Protein AF-A0A5J4PI71-F1 (afdb_monomer_lite)

Sequence (273 aa):
NDTTSSVGVLIEAKSPVNKTEMVSHENLNVKSFQELVLYYLRERKTGKNLELRYLIITNIYEWFVFDARNFEDTFGKDSNLEKKFNEFENKTSAATTTNTFYKEIAAPAIARHVDKIEYTHFDIRDYEKILCNFDKEDDQRLIALYKFLSPVHLLKLPSVNDNNQLNKEFYTEFLHIIGLEEIKQDNKKLIVRKKEIERDSVSIIENTIERIDAKNKLDNLHVEQFGATREEQLFGIALDLSITWINRILFLKLLEAQIVKYHNGNKDYAFLS

InterPro domains:
  IPR055573 Domain of unknown function DUF7149 [PF23653] (2-162)
  IPR056716 Domain of unknown function DUF7814 [PF25120] (164-273)

Radius of gyration: 31.09 Å; chains: 1; bounding box: 67×44×82 Å

pLDDT: mean 89.13, std 10.25, range [41.78, 98.38]

Structure (mmCIF, N/CA/C/O backbone):
data_AF-A0A5J4PI71-F1
#
_entry.id   AF-A0A5J4PI71-F1
#
loop_
_atom_site.group_PDB
_atom_site.id
_atom_site.type_symbol
_atom_site.label_atom_id
_atom_site.label_alt_id
_atom_site.label_comp_id
_atom_site.label_asym_id
_atom_site.label_entity_id
_atom_site.label_seq_id
_atom_site.pdbx_PDB_ins_code
_atom_site.Cartn_x
_atom_site.Cartn_y
_atom_site.Cartn_z
_atom_site.occupancy
_atom_site.B_iso_or_equiv
_atom_site.auth_seq_id
_atom_site.auth_comp_id
_atom_site.auth_asym_id
_atom_site.auth_atom_id
_atom_site.pdbx_PDB_model_num
ATOM 1 N N . ASN A 1 1 ? 6.381 15.484 6.225 1.00 42.19 1 ASN A N 1
ATOM 2 C CA . ASN A 1 1 ? 5.251 15.124 7.103 1.00 42.19 1 ASN A CA 1
ATOM 3 C C . ASN A 1 1 ? 4.409 16.352 7.332 1.00 42.19 1 ASN A C 1
ATOM 5 O O . ASN A 1 1 ? 4.785 17.193 8.135 1.00 42.19 1 ASN A O 1
ATOM 9 N N . ASP A 1 2 ? 3.339 16.480 6.556 1.00 41.78 2 ASP A N 1
ATOM 10 C CA . ASP A 1 2 ? 2.346 17.532 6.735 1.00 41.78 2 ASP A CA 1
ATOM 11 C C . ASP A 1 2 ? 1.353 17.062 7.808 1.00 41.78 2 ASP A C 1
ATOM 13 O O . ASP A 1 2 ? 0.675 16.044 7.636 1.00 41.78 2 ASP A O 1
ATOM 17 N N . THR A 1 3 ? 1.321 17.749 8.950 1.00 53.72 3 THR A N 1
ATOM 18 C CA . THR A 1 3 ? 0.477 17.408 10.109 1.00 53.72 3 THR A CA 1
ATOM 19 C C . THR A 1 3 ? -1.014 17.652 9.857 1.00 53.72 3 THR A C 1
ATOM 21 O O . THR A 1 3 ? -1.829 17.379 10.733 1.00 53.72 3 THR A O 1
ATOM 24 N N . THR A 1 4 ? -1.375 18.149 8.671 1.00 61.16 4 THR A N 1
ATOM 25 C CA . THR A 1 4 ? -2.760 18.387 8.238 1.00 61.16 4 THR A CA 1
ATOM 26 C C . THR A 1 4 ? -3.370 17.226 7.446 1.00 61.16 4 THR A C 1
ATOM 28 O O . THR A 1 4 ? -4.572 17.228 7.181 1.00 61.16 4 THR A O 1
ATOM 31 N N . SER A 1 5 ? -2.567 16.225 7.071 1.00 76.00 5 SER A N 1
ATOM 32 C CA . SER A 1 5 ? -3.046 15.070 6.305 1.00 76.00 5 SER A CA 1
ATOM 33 C C . SER A 1 5 ? -3.865 14.097 7.167 1.00 76.00 5 SER A C 1
ATOM 35 O O . SER A 1 5 ? -3.501 13.776 8.297 1.00 76.00 5 SER A O 1
ATOM 37 N N . SER A 1 6 ? -4.994 13.631 6.622 1.00 83.44 6 SER A N 1
ATOM 38 C CA . SER A 1 6 ? -5.882 12.645 7.249 1.00 83.44 6 SER A CA 1
ATOM 39 C C . SER A 1 6 ? -5.179 11.305 7.459 1.00 83.44 6 SER A C 1
ATOM 41 O O . SER A 1 6 ? -4.450 10.834 6.582 1.00 83.44 6 SER A O 1
ATOM 43 N N . VAL A 1 7 ? -5.455 10.641 8.580 1.00 89.44 7 VAL A N 1
ATOM 44 C CA . VAL A 1 7 ? -4.850 9.347 8.912 1.00 89.44 7 VAL A CA 1
ATOM 45 C C . VAL A 1 7 ? -5.287 8.267 7.913 1.00 89.44 7 VAL A C 1
ATOM 47 O O . VAL A 1 7 ? -6.477 8.007 7.755 1.00 89.44 7 VAL A O 1
ATOM 50 N N . GLY A 1 8 ? -4.325 7.619 7.246 1.00 93.06 8 GLY A N 1
ATOM 51 C CA . GLY A 1 8 ? -4.591 6.530 6.294 1.00 93.06 8 GLY A CA 1
ATOM 52 C C . GLY A 1 8 ? -4.512 5.124 6.896 1.00 93.06 8 GLY A C 1
ATOM 53 O O . GLY A 1 8 ? -5.193 4.217 6.424 1.00 93.06 8 GLY A O 1
ATOM 54 N N . VAL A 1 9 ? -3.702 4.922 7.939 1.00 96.50 9 VAL A N 1
ATOM 55 C CA . VAL A 1 9 ? -3.486 3.610 8.570 1.00 96.50 9 VAL A CA 1
ATOM 56 C C . VAL A 1 9 ? -3.469 3.766 10.085 1.00 96.50 9 VAL A C 1
ATOM 58 O O . VAL A 1 9 ? -2.757 4.624 10.603 1.00 96.50 9 VAL A O 1
ATOM 61 N N . LEU A 1 10 ? -4.228 2.923 10.786 1.00 97.00 10 LEU A N 1
ATOM 62 C CA . LEU A 1 10 ? -4.184 2.809 12.247 1.00 97.00 10 LEU A CA 1
ATOM 63 C C . LEU A 1 10 ? -3.378 1.575 12.638 1.00 97.00 10 LEU A C 1
ATOM 65 O O . LEU A 1 10 ? -3.598 0.502 12.082 1.00 97.00 10 LEU A O 1
ATOM 69 N N . ILE A 1 11 ? -2.467 1.721 13.598 1.00 97.12 11 ILE A N 1
ATOM 70 C CA . ILE A 1 11 ? -1.632 0.622 14.088 1.00 97.12 11 ILE A CA 1
ATOM 71 C C . ILE A 1 11 ? -1.786 0.530 15.603 1.00 97.12 11 ILE A C 1
ATOM 73 O O . ILE A 1 11 ? -1.462 1.477 16.316 1.00 97.12 11 ILE A O 1
ATOM 77 N N . GLU A 1 12 ? -2.244 -0.623 16.081 1.00 97.31 12 GLU A N 1
ATOM 78 C CA . GLU A 1 12 ? -2.204 -1.011 17.487 1.00 97.31 12 GLU A CA 1
ATOM 79 C C . GLU A 1 12 ? -1.039 -1.981 17.701 1.00 97.31 12 GLU A C 1
ATOM 81 O O . GLU A 1 12 ? -1.016 -3.090 17.162 1.00 97.31 12 GLU A O 1
ATOM 86 N N . ALA A 1 13 ? -0.051 -1.550 18.483 1.00 96.38 13 ALA A N 1
ATOM 87 C CA . ALA A 1 13 ? 1.159 -2.319 18.734 1.00 96.38 13 ALA A CA 1
ATOM 88 C C . ALA A 1 13 ? 1.168 -2.890 20.158 1.00 96.38 13 ALA A C 1
ATOM 90 O O . ALA A 1 13 ? 1.023 -2.156 21.138 1.00 96.38 13 ALA A O 1
ATOM 91 N N . LYS A 1 14 ? 1.401 -4.199 20.285 1.00 95.31 14 LYS A N 1
ATOM 92 C CA . LYS A 1 14 ? 1.555 -4.894 21.568 1.00 95.31 14 LYS A CA 1
ATOM 93 C C . LYS A 1 14 ? 2.992 -5.298 21.840 1.00 95.31 14 LYS A C 1
ATOM 95 O O . LYS A 1 14 ? 3.798 -5.506 20.941 1.00 95.31 14 LYS A O 1
ATOM 100 N N . SER A 1 15 ? 3.304 -5.430 23.127 1.00 93.31 15 SER A N 1
ATOM 101 C CA . SER A 1 15 ? 4.575 -6.011 23.548 1.00 93.31 15 SER A CA 1
ATOM 102 C C . SER A 1 15 ? 4.654 -7.472 23.083 1.00 93.31 15 SER A C 1
ATOM 104 O O . SER A 1 15 ? 3.718 -8.224 23.368 1.00 93.31 15 SER A O 1
ATOM 106 N N . PRO A 1 16 ? 5.772 -7.916 22.477 1.00 89.25 16 PRO A N 1
ATOM 107 C CA . PRO A 1 16 ? 5.980 -9.320 22.107 1.00 89.25 16 PRO A CA 1
ATOM 108 C C . PRO A 1 16 ? 5.851 -10.301 23.282 1.00 89.25 16 PRO A C 1
ATOM 110 O O . PRO A 1 16 ? 5.584 -11.485 23.093 1.00 89.25 16 PRO A O 1
ATOM 113 N N . VAL A 1 17 ? 6.062 -9.816 24.509 1.00 89.25 17 VAL A N 1
ATOM 114 C CA . VAL A 1 17 ? 6.004 -10.628 25.731 1.00 89.25 17 VAL A CA 1
ATOM 115 C C . VAL A 1 17 ? 4.559 -10.838 26.196 1.00 89.25 17 VAL A C 1
ATOM 117 O O . VAL A 1 17 ? 4.243 -11.863 26.799 1.00 89.25 17 VAL A O 1
ATOM 120 N N . ASN A 1 18 ? 3.661 -9.888 25.915 1.00 84.88 18 ASN A N 1
ATOM 121 C CA . ASN A 1 18 ? 2.287 -9.929 26.401 1.00 84.88 18 ASN A CA 1
ATOM 122 C C . ASN A 1 18 ? 1.352 -10.622 25.401 1.00 84.88 18 ASN A C 1
ATOM 124 O O . ASN A 1 18 ? 0.668 -9.978 24.607 1.00 84.88 18 ASN A O 1
ATOM 128 N N . LYS A 1 19 ? 1.302 -11.953 25.483 1.00 84.69 19 LYS A N 1
ATOM 129 C CA . LYS A 1 19 ? 0.475 -12.783 24.596 1.00 84.69 19 LYS A CA 1
ATOM 130 C C . LYS A 1 19 ? -1.027 -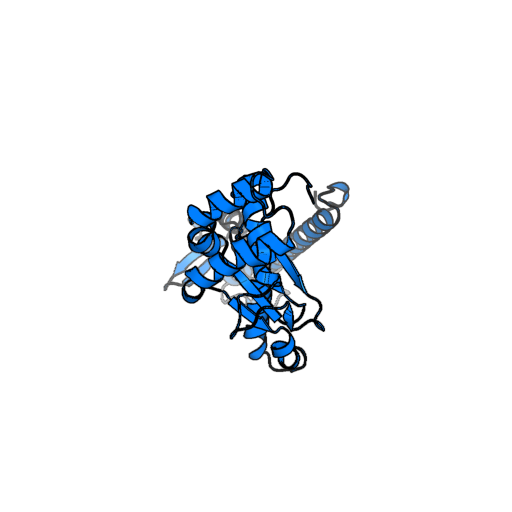12.702 24.877 1.00 84.69 19 LYS A C 1
ATOM 132 O O . LYS A 1 19 ? -1.809 -12.999 23.989 1.00 84.69 19 LYS A O 1
ATOM 137 N N . THR A 1 20 ? -1.452 -12.324 26.085 1.00 90.56 20 THR A N 1
ATOM 138 C CA . THR A 1 20 ? -2.883 -12.349 26.451 1.00 90.56 20 THR A CA 1
ATOM 139 C C . THR A 1 20 ? -3.666 -11.176 25.868 1.00 90.56 20 THR A C 1
ATOM 141 O O . THR A 1 20 ? -4.878 -11.266 25.695 1.00 90.56 20 THR A O 1
ATOM 144 N N . GLU A 1 21 ? -2.984 -10.070 25.564 1.00 92.94 21 GLU A N 1
ATOM 145 C CA . GLU A 1 21 ? -3.590 -8.887 24.949 1.00 92.94 21 GLU A CA 1
ATOM 146 C C . GLU A 1 21 ? -3.495 -8.889 23.414 1.00 92.94 21 GLU A C 1
ATOM 148 O O . GLU A 1 21 ? -4.128 -8.045 22.775 1.00 92.94 21 GLU A O 1
ATOM 153 N N . MET A 1 22 ? -2.724 -9.809 22.827 1.00 95.62 22 MET A N 1
ATOM 154 C CA . MET A 1 22 ? -2.462 -9.920 21.389 1.00 95.62 22 MET A CA 1
ATOM 155 C C . MET A 1 22 ? -3.441 -10.891 20.725 1.00 95.62 22 MET A C 1
ATOM 157 O O . MET A 1 22 ? -3.746 -11.942 21.284 1.00 95.62 22 MET A O 1
ATOM 161 N N . VAL A 1 23 ? -3.949 -10.523 19.549 1.00 96.69 23 VAL A N 1
ATOM 162 C CA . VAL A 1 23 ? -4.831 -11.390 18.753 1.00 96.69 23 VAL A CA 1
ATOM 163 C C . VAL A 1 23 ? -4.108 -12.657 18.302 1.00 96.69 23 VAL A C 1
ATOM 165 O O . VAL A 1 23 ? -2.899 -12.641 18.075 1.00 96.69 23 VAL A O 1
ATOM 168 N N . SER A 1 24 ? -4.865 -13.736 18.130 1.00 95.12 24 SER A N 1
ATOM 169 C CA . SER A 1 24 ? -4.399 -14.965 17.486 1.00 95.12 24 SER A CA 1
ATOM 170 C C . SER A 1 24 ? -5.446 -15.492 16.505 1.00 95.12 24 SER A C 1
ATOM 172 O O . SER A 1 24 ? -6.580 -15.004 16.469 1.00 95.12 24 SER A O 1
ATOM 174 N N . HIS A 1 25 ? -5.086 -16.510 15.722 1.00 92.12 25 HIS A N 1
ATOM 175 C CA . HIS A 1 25 ? -6.024 -17.179 14.818 1.00 92.12 25 HIS A CA 1
ATOM 176 C C . HIS A 1 25 ? -7.222 -17.798 15.550 1.00 92.12 25 HIS A C 1
ATOM 178 O O . HIS A 1 25 ? -8.320 -17.856 15.003 1.00 92.12 25 HIS A O 1
ATOM 184 N N . GLU A 1 26 ? -7.021 -18.235 16.791 1.00 92.81 26 GLU A N 1
ATOM 185 C CA . GLU A 1 26 ? -8.040 -18.859 17.633 1.00 92.81 26 GLU A CA 1
ATOM 186 C C . GLU A 1 26 ? -8.865 -17.829 18.406 1.00 92.81 26 GLU A C 1
ATOM 188 O O . GLU A 1 26 ? -10.008 -18.104 18.772 1.00 92.81 26 GLU A O 1
ATOM 193 N N . ASN A 1 27 ? -8.292 -16.654 18.693 1.00 95.19 27 ASN A N 1
ATOM 194 C CA . ASN A 1 27 ? -8.954 -15.640 19.497 1.00 95.19 27 ASN A CA 1
ATOM 195 C C . ASN A 1 27 ? -8.632 -14.212 19.041 1.00 95.19 27 ASN A C 1
ATOM 197 O O . ASN A 1 27 ? -7.647 -13.596 19.452 1.00 95.19 27 ASN A O 1
ATOM 201 N N . LEU A 1 28 ? -9.548 -13.648 18.254 1.00 96.31 28 LEU A N 1
ATOM 202 C CA . LEU A 1 28 ? -9.519 -12.238 17.871 1.00 96.31 28 LEU A CA 1
ATOM 203 C C . LEU A 1 28 ? -10.078 -11.310 18.960 1.00 96.31 28 LEU A C 1
ATOM 205 O O . LEU A 1 28 ? -9.754 -10.126 18.983 1.00 96.31 28 LEU A O 1
ATOM 209 N N . ASN A 1 29 ? -10.926 -11.806 19.867 1.00 97.00 29 ASN A N 1
ATOM 210 C CA . ASN A 1 29 ? -11.634 -10.966 20.834 1.00 97.00 29 ASN A CA 1
ATOM 211 C C . ASN A 1 29 ? -10.812 -10.732 22.104 1.00 97.00 29 ASN A C 1
ATOM 213 O O . ASN A 1 29 ? -11.156 -11.159 23.208 1.00 97.00 29 ASN A O 1
ATOM 217 N N . VAL A 1 30 ? -9.709 -10.025 21.920 1.00 96.81 30 VAL A N 1
ATOM 218 C CA . VAL A 1 30 ? -8.782 -9.626 22.974 1.00 96.81 30 VAL A CA 1
ATOM 219 C C . VAL A 1 30 ? -8.584 -8.117 22.954 1.00 96.81 30 VAL A C 1
ATOM 221 O O . VAL A 1 30 ? -9.092 -7.401 22.087 1.00 96.81 30 VAL A O 1
ATOM 224 N N . LYS A 1 31 ? -7.829 -7.622 23.931 1.00 96.50 31 LYS A N 1
ATOM 225 C CA . LYS A 1 31 ? -7.672 -6.192 24.183 1.00 96.50 31 LYS A CA 1
ATOM 226 C C . LYS A 1 31 ? -7.162 -5.406 22.970 1.00 96.50 31 LYS A C 1
ATOM 228 O O . LYS A 1 31 ? -7.750 -4.379 22.664 1.00 96.50 31 LYS A O 1
ATOM 233 N N . SER A 1 32 ? -6.157 -5.904 22.242 1.00 97.25 32 SER A N 1
ATOM 234 C CA . SER A 1 32 ? -5.641 -5.221 21.041 1.00 97.25 32 SER A CA 1
ATOM 235 C C . SER A 1 32 ? -6.715 -4.983 19.976 1.00 97.25 32 SER A C 1
ATOM 237 O O . SER A 1 32 ? -6.793 -3.892 19.417 1.00 97.25 32 SER A O 1
ATOM 239 N N . PHE A 1 33 ? -7.600 -5.952 19.730 1.00 98.06 33 PHE A N 1
ATOM 240 C CA . PHE A 1 33 ? -8.707 -5.762 18.789 1.00 98.06 33 PHE A CA 1
ATOM 241 C C . PHE A 1 33 ? -9.759 -4.796 19.343 1.00 98.06 33 PHE A C 1
ATOM 243 O O . PHE A 1 33 ? -10.268 -3.941 18.621 1.00 98.06 33 PHE A O 1
ATOM 250 N N . GLN A 1 34 ? -10.068 -4.889 20.637 1.00 97.81 34 GLN A N 1
ATOM 251 C CA . GLN A 1 34 ? -11.014 -3.988 21.308 1.00 97.81 34 GLN A CA 1
ATOM 252 C C . GLN A 1 34 ? -10.531 -2.527 21.275 1.00 97.81 34 GLN A C 1
ATOM 254 O O . GLN A 1 34 ? -11.331 -1.616 21.051 1.00 97.81 34 GLN A O 1
ATOM 259 N N . GLU A 1 35 ? -9.226 -2.307 21.439 1.00 97.50 35 GLU A N 1
ATOM 260 C CA . GLU A 1 35 ? -8.560 -1.015 21.259 1.00 97.50 35 GLU A CA 1
ATOM 261 C C . GLU A 1 35 ? -8.626 -0.544 19.809 1.00 97.50 35 GLU A C 1
ATOM 263 O O . GLU A 1 35 ? -9.029 0.592 19.560 1.00 97.50 35 GLU A O 1
ATOM 268 N N . LEU A 1 36 ? -8.338 -1.424 18.846 1.00 97.94 36 LEU A N 1
ATOM 269 C CA . LEU A 1 36 ? -8.416 -1.087 17.426 1.00 97.94 36 LEU A CA 1
ATOM 270 C C . LEU A 1 36 ? -9.832 -0.651 17.013 1.00 97.94 36 LEU A C 1
ATOM 272 O O . LEU A 1 36 ? -9.981 0.343 16.303 1.00 97.94 36 LEU A O 1
ATOM 276 N N . VAL A 1 37 ? -10.875 -1.334 17.503 1.00 97.75 37 VAL A N 1
ATOM 277 C CA . VAL A 1 37 ? -12.283 -0.942 17.297 1.00 97.75 37 VAL A CA 1
ATOM 278 C C . VAL A 1 37 ? -12.560 0.439 17.892 1.00 97.75 37 VAL A C 1
ATOM 280 O O . VAL A 1 37 ? -13.206 1.260 17.241 1.00 97.75 37 VAL A O 1
ATOM 283 N N . LEU A 1 38 ? -12.066 0.726 19.102 1.00 96.94 38 LEU A N 1
ATOM 284 C CA . LEU A 1 38 ? -12.235 2.045 19.719 1.00 96.94 38 LEU A CA 1
ATOM 285 C C . LEU A 1 38 ? -11.576 3.145 18.877 1.00 96.94 38 LEU A C 1
ATOM 287 O O . LEU A 1 38 ? -12.197 4.178 18.620 1.00 96.94 38 LEU A O 1
ATOM 291 N N . TYR A 1 39 ? -10.333 2.936 18.441 1.00 96.75 39 TYR A N 1
ATOM 292 C CA . TYR A 1 39 ? -9.597 3.916 17.641 1.00 96.75 39 TYR A CA 1
ATOM 293 C C . TYR A 1 39 ? -10.246 4.144 16.285 1.00 96.75 39 TYR A C 1
ATOM 295 O O . TYR A 1 39 ? -10.430 5.291 15.887 1.00 96.75 39 TYR A O 1
ATOM 303 N N . TYR A 1 40 ? -10.673 3.071 15.625 1.00 97.19 40 TYR A N 1
ATOM 304 C CA . TYR A 1 40 ? -11.450 3.150 14.398 1.00 97.19 40 TYR A CA 1
ATOM 305 C C . TYR A 1 40 ? -12.706 4.009 14.570 1.00 97.19 40 TYR A C 1
ATOM 307 O O . TYR A 1 40 ? -12.932 4.930 13.787 1.00 97.19 40 TYR A O 1
ATOM 315 N N . LEU A 1 41 ? -13.516 3.741 15.602 1.00 96.12 41 LEU A N 1
ATOM 316 C CA . LEU A 1 41 ? -14.761 4.474 15.834 1.00 96.12 41 LEU A CA 1
ATOM 317 C C . LEU A 1 41 ? -14.496 5.953 16.119 1.00 96.12 41 LEU A C 1
ATOM 319 O O . LEU A 1 41 ? -15.191 6.805 15.569 1.00 96.12 41 LEU A O 1
ATOM 323 N N . ARG A 1 42 ? -13.468 6.280 16.907 1.00 95.25 42 ARG A N 1
ATOM 324 C CA . ARG A 1 42 ? -13.062 7.674 17.146 1.00 95.25 42 ARG A CA 1
ATOM 325 C C . ARG A 1 42 ? -12.645 8.374 15.866 1.00 95.25 42 ARG A C 1
ATOM 327 O O . ARG A 1 42 ? -13.147 9.456 15.579 1.00 95.25 42 ARG A O 1
ATOM 334 N N . GLU A 1 43 ? -11.783 7.751 15.079 1.00 94.44 43 GLU A N 1
ATOM 335 C CA . GLU A 1 43 ? -11.278 8.328 13.836 1.00 94.44 43 GLU A CA 1
ATOM 336 C C . GLU A 1 43 ? -12.416 8.539 12.822 1.00 94.44 43 GLU A C 1
ATOM 338 O O . GLU A 1 43 ? -12.570 9.610 12.230 1.00 94.44 43 GLU A O 1
ATOM 343 N N . ARG A 1 44 ? -13.291 7.539 12.686 1.00 92.12 44 ARG A N 1
ATOM 344 C CA . ARG A 1 44 ? -14.386 7.538 11.716 1.00 92.12 44 ARG A CA 1
ATOM 345 C C . ARG A 1 44 ? -15.565 8.417 12.125 1.00 92.12 44 ARG A C 1
ATOM 347 O O . ARG A 1 44 ? -16.083 9.159 11.295 1.00 92.12 44 ARG A O 1
ATOM 354 N N . LYS A 1 45 ? -16.028 8.316 13.373 1.00 91.31 45 LYS A N 1
ATOM 355 C CA . LYS A 1 45 ? -17.266 8.961 13.847 1.00 91.31 45 LYS A CA 1
ATOM 356 C C . LYS A 1 45 ? -17.001 10.328 14.474 1.00 91.31 45 LYS A C 1
ATOM 358 O O . LYS A 1 45 ? -17.718 11.276 14.163 1.00 91.31 45 LYS A O 1
ATOM 363 N N . THR A 1 46 ? -15.955 10.455 15.292 1.00 88.19 46 THR A N 1
ATOM 364 C CA . THR A 1 46 ? -15.589 11.731 15.932 1.00 88.19 46 THR A CA 1
ATOM 365 C C . THR A 1 46 ? -14.728 12.584 15.003 1.00 88.19 46 THR A C 1
ATOM 367 O O . THR A 1 46 ? -15.041 13.750 14.770 1.00 88.19 46 THR A O 1
ATOM 370 N N . GLY A 1 47 ? -13.679 11.994 14.422 1.00 88.12 47 GLY A N 1
ATOM 371 C CA . GLY A 1 47 ? -12.761 12.656 13.492 1.00 88.12 47 GLY A CA 1
ATOM 372 C C . GLY A 1 47 ? -13.326 12.858 12.083 1.00 88.12 47 GLY A C 1
ATOM 373 O O . GLY A 1 47 ? -12.776 13.643 11.316 1.00 88.12 47 GLY A O 1
ATOM 374 N N . LYS A 1 48 ? -14.437 12.185 11.742 1.00 90.56 48 LYS A N 1
ATOM 375 C CA . LYS A 1 48 ? -15.063 12.194 10.404 1.00 90.56 48 LYS A CA 1
ATOM 376 C C . LYS A 1 48 ? -14.084 11.830 9.281 1.00 90.56 48 LYS A C 1
ATOM 378 O O . LYS A 1 48 ? -14.239 12.280 8.146 1.00 90.56 48 LYS A O 1
ATOM 383 N N . ASN A 1 49 ? -13.079 11.013 9.589 1.00 91.12 49 ASN A N 1
ATOM 384 C CA . ASN A 1 49 ? -12.062 10.629 8.627 1.00 91.12 49 ASN A CA 1
ATOM 385 C C . ASN A 1 49 ? -12.610 9.571 7.656 1.00 91.12 49 ASN A C 1
ATOM 387 O O . ASN A 1 49 ? -12.915 8.431 8.032 1.00 91.12 49 ASN A O 1
ATOM 391 N N . LEU A 1 50 ? -12.725 9.963 6.385 1.00 89.75 50 LEU A N 1
ATOM 392 C CA . LEU A 1 50 ? -13.170 9.078 5.314 1.00 89.75 50 LEU A CA 1
ATOM 393 C C . LEU A 1 50 ? -12.040 8.300 4.625 1.00 89.75 50 LEU A C 1
ATOM 395 O O . LEU A 1 50 ? -12.312 7.375 3.859 1.00 89.75 50 LEU A O 1
ATOM 399 N N . GLU A 1 51 ? -10.791 8.620 4.954 1.00 92.62 51 GLU A N 1
ATOM 400 C CA . GLU A 1 51 ? -9.600 8.220 4.209 1.00 92.62 51 GLU A CA 1
ATOM 401 C C . GLU A 1 51 ? -8.862 7.001 4.775 1.00 92.62 51 GLU A C 1
ATOM 403 O O . GLU A 1 51 ? -7.874 6.563 4.186 1.00 92.62 51 GLU A O 1
ATOM 408 N N . LEU A 1 52 ? -9.355 6.395 5.860 1.00 94.94 52 LEU A N 1
ATOM 409 C CA . LEU A 1 52 ? -8.783 5.158 6.399 1.00 94.94 52 LEU A CA 1
ATOM 410 C C . LEU A 1 52 ? -8.725 4.050 5.334 1.00 94.94 52 LEU A C 1
ATOM 412 O O . LEU A 1 52 ? -9.698 3.777 4.626 1.00 94.94 52 LEU A O 1
ATOM 416 N N . ARG A 1 53 ? -7.562 3.403 5.222 1.00 96.38 53 ARG A N 1
ATOM 417 C CA . ARG A 1 53 ? -7.255 2.361 4.229 1.00 96.38 53 ARG A CA 1
ATOM 418 C C . ARG A 1 53 ? -7.086 0.990 4.862 1.00 96.38 53 ARG A C 1
ATOM 420 O O . ARG A 1 53 ? -7.696 0.039 4.369 1.00 96.38 53 ARG A O 1
ATOM 427 N N . TYR A 1 54 ? -6.310 0.915 5.944 1.00 98.00 54 TYR A N 1
ATOM 428 C CA . TYR A 1 54 ? -6.077 -0.305 6.716 1.00 98.00 54 TYR A CA 1
ATOM 429 C C . TYR A 1 54 ? -6.023 -0.032 8.217 1.00 98.00 54 TYR A C 1
ATOM 431 O O . TYR A 1 54 ? -5.689 1.067 8.666 1.00 98.00 54 TYR A O 1
ATOM 439 N N . LEU A 1 55 ? -6.313 -1.075 8.983 1.00 98.31 55 LEU A N 1
ATOM 440 C CA . LEU A 1 55 ? -6.079 -1.149 10.416 1.00 98.31 55 LEU A CA 1
ATOM 441 C C . LEU A 1 55 ? -5.156 -2.330 10.683 1.00 98.31 55 LEU A C 1
ATOM 443 O O . LEU A 1 55 ? -5.278 -3.363 10.027 1.00 98.31 55 LEU A O 1
ATOM 447 N N . ILE A 1 56 ? -4.218 -2.177 11.606 1.00 98.38 56 ILE A N 1
ATOM 448 C CA . ILE A 1 56 ? -3.163 -3.159 11.841 1.00 98.38 56 ILE A CA 1
ATOM 449 C C . ILE A 1 56 ? -3.056 -3.434 13.332 1.00 98.38 56 ILE A C 1
ATOM 451 O O . ILE A 1 56 ? -2.999 -2.501 14.129 1.00 98.38 56 ILE A O 1
ATOM 455 N N . ILE A 1 57 ? -2.972 -4.710 13.695 1.00 98.38 57 ILE A N 1
ATOM 456 C CA . ILE A 1 57 ? -2.514 -5.146 15.015 1.00 98.38 57 ILE A CA 1
ATOM 457 C C . ILE A 1 57 ? -1.182 -5.863 14.829 1.00 98.38 57 ILE A C 1
ATOM 459 O O . ILE A 1 57 ? -1.066 -6.741 13.972 1.0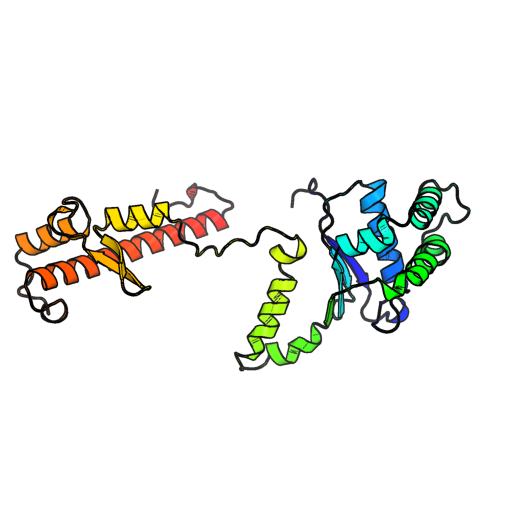0 98.38 57 ILE A O 1
ATOM 463 N N . THR A 1 58 ? -0.171 -5.506 15.617 1.00 97.50 58 THR A N 1
ATOM 464 C CA . THR A 1 58 ? 1.135 -6.168 15.538 1.00 97.50 58 THR A CA 1
ATOM 465 C C . THR A 1 58 ? 1.839 -6.257 16.884 1.00 97.50 58 THR A C 1
ATOM 467 O O . THR A 1 58 ? 1.678 -5.394 17.743 1.00 97.50 58 THR A O 1
ATOM 470 N N . ASN A 1 59 ? 2.662 -7.287 17.066 1.00 95.75 59 ASN A N 1
ATOM 471 C CA . ASN A 1 59 ? 3.645 -7.359 18.149 1.00 95.75 59 ASN A CA 1
ATOM 472 C C . ASN A 1 59 ? 5.083 -7.182 17.630 1.00 95.75 59 ASN A C 1
ATOM 474 O O . ASN A 1 59 ? 6.021 -7.696 18.234 1.00 95.75 59 ASN A O 1
ATOM 478 N N . ILE A 1 60 ? 5.244 -6.480 16.501 1.00 93.62 60 ILE A N 1
ATOM 479 C CA . ILE A 1 60 ? 6.462 -6.344 15.684 1.00 93.62 60 ILE A CA 1
ATOM 480 C C . ILE A 1 60 ? 6.746 -7.593 14.842 1.00 93.62 60 ILE A C 1
ATOM 482 O O . ILE A 1 60 ? 7.152 -7.444 13.690 1.00 93.62 60 ILE A O 1
ATOM 486 N N . TYR A 1 61 ? 6.489 -8.797 15.362 1.00 94.31 61 TYR A N 1
ATOM 487 C CA . TYR A 1 61 ? 6.736 -10.045 14.638 1.00 94.31 61 TYR A CA 1
ATOM 488 C C . TYR A 1 61 ? 5.538 -10.494 13.803 1.00 94.31 61 TYR A C 1
ATOM 490 O O . TYR A 1 61 ? 5.633 -10.640 12.588 1.00 94.31 61 TYR A O 1
ATOM 498 N N . GLU A 1 62 ? 4.402 -10.668 14.464 1.00 95.94 62 GLU A N 1
ATOM 499 C CA . GLU A 1 62 ? 3.133 -11.067 13.869 1.00 95.94 62 GLU A CA 1
ATOM 500 C C . GLU A 1 62 ? 2.344 -9.822 13.473 1.00 95.94 62 GLU A C 1
ATOM 502 O O . GLU A 1 62 ? 2.280 -8.838 14.223 1.00 95.94 62 GLU A O 1
ATOM 507 N N . TRP A 1 63 ? 1.746 -9.860 12.289 1.00 97.69 63 TRP A N 1
ATOM 508 C CA . TRP A 1 63 ? 0.987 -8.761 11.707 1.00 97.69 63 TRP A CA 1
ATOM 509 C C . TRP A 1 63 ? -0.393 -9.247 11.298 1.00 97.69 63 TRP A C 1
ATOM 511 O O . TRP A 1 63 ? -0.519 -10.187 10.519 1.00 97.69 63 TRP A O 1
ATOM 521 N N . PHE A 1 64 ? -1.422 -8.563 11.788 1.00 98.12 64 PHE A N 1
ATOM 522 C CA . PHE A 1 64 ? -2.817 -8.762 11.416 1.00 98.12 64 PHE A CA 1
ATOM 523 C C . PHE A 1 64 ? -3.311 -7.481 10.753 1.00 98.12 64 PHE A C 1
ATOM 525 O O . PHE A 1 64 ? -3.397 -6.440 11.405 1.00 98.12 64 PHE A O 1
ATOM 532 N N . VAL A 1 65 ? -3.595 -7.544 9.454 1.00 98.12 65 VAL A N 1
ATOM 533 C CA . VAL A 1 65 ? -3.943 -6.381 8.629 1.00 98.12 65 VAL A CA 1
ATOM 534 C C . VAL A 1 65 ? -5.378 -6.500 8.131 1.00 98.12 65 VAL A C 1
ATOM 536 O O . VAL A 1 65 ? -5.729 -7.453 7.437 1.00 98.12 65 VAL A O 1
ATOM 539 N N . PHE A 1 66 ? -6.196 -5.507 8.465 1.00 98.00 66 PHE A N 1
ATOM 540 C CA . PHE A 1 66 ? -7.627 -5.443 8.182 1.00 98.00 66 PHE A CA 1
ATOM 541 C C . PHE A 1 66 ? -7.907 -4.342 7.151 1.00 98.00 66 PHE A C 1
ATOM 543 O O . PHE A 1 66 ? -7.518 -3.190 7.361 1.00 98.00 66 PHE A O 1
ATOM 550 N N . ASP A 1 67 ? -8.592 -4.659 6.043 1.00 97.50 67 ASP A N 1
ATOM 551 C CA . ASP A 1 67 ? -9.044 -3.641 5.077 1.00 97.50 67 ASP A CA 1
ATOM 552 C C . ASP A 1 67 ? -10.101 -2.751 5.741 1.00 97.50 67 ASP A C 1
ATOM 554 O O . ASP A 1 67 ? -11.100 -3.243 6.273 1.00 97.50 67 ASP A O 1
ATOM 558 N N . ALA A 1 68 ? -9.904 -1.431 5.700 1.00 96.44 68 ALA A N 1
ATOM 559 C CA . ALA A 1 68 ? -10.818 -0.488 6.339 1.00 96.44 68 ALA A CA 1
ATOM 560 C C . ALA A 1 68 ? -12.250 -0.561 5.782 1.00 96.44 68 ALA A C 1
ATOM 562 O O . ALA A 1 68 ? -13.188 -0.244 6.507 1.00 96.44 68 ALA A O 1
ATOM 563 N N . ARG A 1 69 ? -12.450 -1.008 4.533 1.00 95.12 69 ARG A N 1
ATOM 564 C CA . ARG A 1 69 ? -13.791 -1.215 3.956 1.00 95.12 69 ARG A CA 1
ATOM 565 C C . ARG A 1 69 ? -14.503 -2.391 4.612 1.00 95.12 69 ARG A C 1
ATOM 567 O O . ARG A 1 69 ? -15.643 -2.243 5.032 1.00 95.12 69 ARG A O 1
ATOM 574 N N . ASN A 1 70 ? -13.811 -3.517 4.773 1.00 95.44 70 ASN A N 1
ATOM 575 C CA . ASN A 1 70 ? -14.363 -4.684 5.460 1.00 95.44 70 ASN A CA 1
ATOM 576 C C . ASN A 1 70 ? -14.644 -4.347 6.932 1.00 95.44 70 ASN A C 1
ATOM 578 O O . ASN A 1 70 ? -15.676 -4.731 7.485 1.00 95.44 70 ASN A O 1
ATOM 582 N N . PHE A 1 71 ? -13.759 -3.562 7.556 1.00 95.25 71 PHE A N 1
ATOM 583 C CA . PHE A 1 71 ? -13.952 -3.059 8.914 1.00 95.25 71 PHE A CA 1
ATOM 584 C C . PHE A 1 71 ? -15.173 -2.126 9.023 1.00 95.25 71 PHE A C 1
ATOM 586 O O . PHE A 1 71 ? -15.955 -2.246 9.965 1.00 95.25 71 PHE A O 1
ATOM 593 N N . GLU A 1 72 ? -15.387 -1.242 8.042 1.00 95.00 72 GLU A N 1
ATOM 594 C CA . GLU A 1 72 ? -16.573 -0.379 7.945 1.00 95.00 72 GLU A CA 1
ATOM 595 C C . GLU A 1 72 ? -17.862 -1.189 7.804 1.00 95.00 72 GLU A C 1
ATOM 597 O O . GLU A 1 72 ? -18.838 -0.928 8.511 1.00 95.00 72 GLU A O 1
ATOM 602 N N . ASP A 1 73 ? -17.865 -2.187 6.925 1.00 94.81 73 ASP A N 1
ATOM 603 C CA . ASP A 1 73 ? -19.025 -3.047 6.695 1.00 94.81 73 ASP A CA 1
ATOM 604 C C . ASP A 1 73 ? -19.392 -3.868 7.936 1.00 94.81 73 ASP A C 1
ATOM 606 O O . ASP A 1 73 ? -20.573 -4.101 8.200 1.00 94.81 73 ASP A O 1
ATOM 610 N N . THR A 1 74 ? -18.387 -4.252 8.722 1.00 95.25 74 THR A N 1
ATOM 611 C CA . THR A 1 74 ? -18.551 -5.068 9.929 1.00 95.25 74 THR A CA 1
ATOM 612 C C . THR A 1 74 ? -18.948 -4.232 11.148 1.00 95.25 74 THR A C 1
ATOM 614 O O . THR A 1 74 ? -19.912 -4.556 11.841 1.00 95.25 74 THR A O 1
ATOM 617 N N . PHE A 1 75 ? -18.221 -3.147 11.420 1.00 96.31 75 PHE A N 1
ATOM 618 C CA . PHE A 1 75 ? -18.350 -2.365 12.654 1.00 96.31 75 PHE A CA 1
ATOM 619 C C . PHE A 1 75 ? -18.908 -0.959 12.418 1.00 96.31 75 PHE A C 1
ATOM 621 O O . PHE A 1 75 ? -19.720 -0.483 13.208 1.00 96.31 75 PHE A O 1
ATOM 628 N N . GLY A 1 76 ? -18.511 -0.291 11.334 1.00 92.88 76 GLY A N 1
ATOM 629 C CA . GLY A 1 76 ? -18.931 1.083 11.028 1.00 92.88 76 GLY A CA 1
ATOM 630 C C . GLY A 1 76 ? -20.428 1.241 10.757 1.00 92.88 76 GLY A C 1
ATOM 631 O O . GLY A 1 76 ? -21.005 2.285 11.086 1.00 92.88 76 GLY A O 1
ATOM 632 N N . LYS A 1 77 ? -21.048 0.198 10.190 1.00 92.94 77 LYS A N 1
ATOM 633 C CA . LYS A 1 77 ? -22.486 0.107 9.878 1.00 92.94 77 LYS A CA 1
ATOM 634 C C . LYS A 1 77 ? -23.326 -0.558 10.977 1.00 92.94 77 LYS A C 1
ATOM 636 O O . LYS A 1 77 ? -24.546 -0.646 10.834 1.00 92.94 77 LYS A O 1
ATOM 641 N N . ASP A 1 78 ? -22.717 -1.028 12.068 1.00 94.56 78 ASP A N 1
ATOM 642 C CA . ASP A 1 78 ? -23.456 -1.592 13.202 1.00 94.56 78 ASP A CA 1
ATOM 643 C C . ASP A 1 78 ? -24.082 -0.457 14.027 1.00 94.56 78 ASP A C 1
ATOM 645 O O . ASP A 1 78 ? -23.435 0.166 14.870 1.00 94.56 78 ASP A O 1
ATOM 649 N N . SER A 1 79 ? -25.371 -0.201 13.795 1.00 93.69 79 SER A N 1
ATOM 650 C CA . SER A 1 79 ? -26.121 0.870 14.462 1.00 93.69 79 SER A CA 1
ATOM 651 C C . SER A 1 79 ? -26.189 0.708 15.985 1.00 93.69 79 SER A C 1
ATOM 653 O O . SER A 1 79 ? -26.249 1.701 16.713 1.00 93.69 79 SER A O 1
ATOM 655 N N . ASN A 1 80 ? -26.147 -0.529 16.493 1.00 94.38 80 ASN A N 1
ATOM 656 C CA . ASN A 1 80 ? -26.123 -0.787 17.930 1.00 94.38 80 ASN A CA 1
ATOM 657 C C . ASN A 1 80 ? -24.762 -0.419 18.529 1.00 94.38 80 ASN A C 1
ATOM 659 O O . ASN A 1 80 ? -24.704 0.191 19.598 1.00 94.38 80 ASN A O 1
ATOM 663 N N . LEU A 1 81 ? -23.672 -0.773 17.842 1.00 95.56 81 LEU A N 1
ATOM 664 C CA . LEU A 1 81 ? -22.323 -0.382 18.249 1.00 95.56 81 LEU A CA 1
ATOM 665 C C . LEU A 1 81 ? -22.162 1.140 18.206 1.00 95.56 81 LEU A C 1
ATOM 667 O O . LEU A 1 81 ? -21.681 1.722 19.173 1.00 95.56 81 LEU A O 1
ATOM 671 N N . GLU A 1 82 ? -22.621 1.783 17.133 1.00 94.44 82 GLU A N 1
ATOM 672 C CA . GLU A 1 82 ? -22.570 3.238 16.976 1.00 94.44 82 GLU A CA 1
ATOM 673 C C . GLU A 1 82 ? -23.320 3.963 18.097 1.00 94.44 82 GLU A C 1
ATOM 675 O O . GLU A 1 82 ? -22.782 4.888 18.706 1.00 94.44 82 GLU A O 1
ATOM 680 N N . LYS A 1 83 ? -24.535 3.513 18.432 1.00 94.62 83 LYS A N 1
ATOM 681 C CA . LYS A 1 83 ? -25.304 4.088 19.541 1.00 94.62 83 LYS A CA 1
ATOM 682 C C . LYS A 1 83 ? -24.545 3.983 20.868 1.00 94.62 83 LYS A C 1
ATOM 684 O O . LYS A 1 83 ? -24.371 4.993 21.545 1.00 94.62 83 LYS A O 1
ATOM 689 N N . LYS A 1 84 ? -24.054 2.788 21.214 1.00 94.81 84 LYS A N 1
ATOM 690 C CA . LYS A 1 84 ? -23.293 2.560 22.456 1.00 94.81 84 LYS A CA 1
ATOM 691 C C . LYS A 1 84 ? -21.993 3.364 22.501 1.00 94.81 84 LYS A C 1
ATOM 693 O O . LYS A 1 84 ? -21.634 3.885 23.551 1.00 94.81 84 LYS A O 1
ATOM 698 N N . PHE A 1 85 ? -21.300 3.485 21.371 1.00 95.06 85 PHE A N 1
ATOM 699 C CA . PHE A 1 85 ? -20.100 4.309 21.250 1.00 95.06 85 PHE A CA 1
ATOM 700 C C . PHE A 1 85 ? -20.402 5.790 21.500 1.00 95.06 85 PHE A C 1
ATOM 702 O O . PHE A 1 85 ? -19.695 6.433 22.270 1.00 95.06 85 PHE A O 1
ATOM 709 N N . ASN A 1 86 ? -21.486 6.318 20.931 1.00 93.06 86 ASN A N 1
ATOM 710 C CA . ASN A 1 86 ? -21.887 7.704 21.163 1.00 93.06 86 ASN A CA 1
ATOM 711 C C . ASN A 1 86 ? -22.282 7.954 22.629 1.00 93.06 86 ASN A C 1
ATOM 713 O O . ASN A 1 86 ? -21.958 9.004 23.177 1.00 93.06 86 ASN A O 1
ATOM 717 N N . GLU A 1 87 ? -22.955 7.007 23.287 1.00 92.50 87 GLU A N 1
ATOM 718 C CA . GLU A 1 87 ? -23.266 7.101 24.724 1.00 92.50 87 GLU A CA 1
ATOM 719 C C . GLU A 1 87 ? -21.999 7.042 25.602 1.00 92.50 87 GLU A C 1
ATOM 721 O O . GLU A 1 87 ? -21.911 7.718 26.632 1.00 92.50 87 GLU A O 1
ATOM 726 N N . PHE A 1 88 ? -20.997 6.264 25.181 1.00 92.94 88 PHE A N 1
ATOM 727 C CA . PHE A 1 88 ? -19.679 6.195 25.812 1.00 92.94 88 PHE A CA 1
ATOM 728 C C . PHE A 1 88 ? -18.902 7.514 25.668 1.00 92.94 88 PHE A C 1
ATOM 730 O O . PHE A 1 88 ? -18.495 8.098 26.674 1.00 92.94 88 PHE A O 1
ATOM 737 N N . GLU A 1 89 ? -18.739 8.029 24.446 1.00 90.25 89 GLU A N 1
ATOM 738 C CA . GLU A 1 89 ? -17.975 9.259 24.179 1.00 90.25 89 GLU A CA 1
ATOM 739 C C . GLU A 1 89 ? -18.623 10.495 24.821 1.00 90.25 89 GLU A C 1
ATOM 741 O O . GLU A 1 89 ? -17.923 11.350 25.366 1.00 90.25 89 GLU A O 1
ATOM 746 N N . ASN A 1 90 ? -19.959 10.561 24.856 1.00 87.50 90 ASN A N 1
ATOM 747 C CA . ASN A 1 90 ? -20.688 11.649 25.518 1.00 87.50 90 ASN A CA 1
ATOM 748 C C . ASN A 1 90 ? -20.774 11.497 27.046 1.00 87.50 90 ASN A C 1
ATOM 750 O O . ASN A 1 90 ? -21.371 12.349 27.706 1.00 87.50 90 ASN A O 1
ATOM 754 N N . LYS A 1 91 ? -20.199 10.431 27.625 1.00 85.50 91 LYS A N 1
ATOM 755 C CA . LYS A 1 91 ? -20.261 10.113 29.065 1.00 85.50 91 LYS A CA 1
ATOM 756 C C . LYS A 1 91 ? -21.692 10.041 29.615 1.00 85.50 91 LYS A C 1
ATOM 758 O O . LYS A 1 91 ? -21.923 10.327 30.788 1.00 85.50 91 LYS A O 1
ATOM 763 N N . THR A 1 92 ? -22.656 9.676 28.772 1.00 78.81 92 THR A N 1
ATOM 764 C CA . THR A 1 92 ? -24.062 9.502 29.167 1.00 78.81 92 THR A CA 1
ATOM 765 C C . THR A 1 92 ? -24.372 8.064 29.576 1.00 78.81 92 THR A C 1
ATOM 767 O O . THR A 1 92 ? -25.389 7.822 30.224 1.00 78.81 92 THR A O 1
ATOM 770 N N . SER A 1 93 ? -23.497 7.112 29.240 1.00 75.19 93 SER A N 1
ATOM 771 C CA . SER A 1 93 ? -23.565 5.736 29.740 1.00 75.19 93 SER A CA 1
ATOM 772 C C . SER A 1 93 ? -22.869 5.567 31.099 1.00 75.19 93 SER A C 1
ATOM 774 O O . SER A 1 93 ? -21.998 6.351 31.477 1.00 75.19 93 SER A O 1
ATOM 776 N N . ALA A 1 94 ? -23.202 4.486 31.814 1.00 69.75 94 ALA A N 1
ATOM 777 C CA . ALA A 1 94 ? -22.476 4.074 33.020 1.00 69.75 94 ALA A CA 1
ATOM 778 C C . ALA A 1 94 ? -21.026 3.627 32.726 1.00 69.75 94 ALA A C 1
ATOM 780 O O . ALA A 1 94 ? -20.172 3.646 33.614 1.00 69.75 94 ALA A O 1
ATOM 781 N N . ALA A 1 95 ? -20.725 3.260 31.475 1.00 68.62 95 ALA A N 1
ATOM 782 C CA . ALA A 1 95 ? -19.383 2.935 31.021 1.00 68.62 95 ALA A CA 1
ATOM 783 C C . ALA A 1 95 ? -18.626 4.230 30.690 1.00 68.62 95 ALA A C 1
ATOM 785 O O . ALA A 1 95 ? -18.722 4.761 29.592 1.00 68.62 95 ALA A O 1
ATOM 786 N N . THR A 1 96 ? -17.861 4.759 31.641 1.00 77.88 96 THR A N 1
ATOM 787 C CA . THR A 1 96 ? -17.071 5.992 31.438 1.00 77.88 96 THR A CA 1
ATOM 788 C C . THR A 1 96 ? -15.578 5.733 31.242 1.00 77.88 96 THR A C 1
ATOM 790 O O . THR A 1 96 ? -14.821 6.657 30.946 1.00 77.88 96 THR A O 1
ATOM 793 N N . THR A 1 97 ? -15.134 4.480 31.393 1.00 88.19 97 THR A N 1
ATOM 794 C CA . THR A 1 97 ? -13.722 4.093 31.282 1.00 88.19 97 THR A CA 1
ATOM 795 C C . THR A 1 97 ? -13.476 3.272 30.025 1.00 88.19 97 THR A C 1
ATOM 797 O O . THR A 1 97 ? -14.332 2.507 29.584 1.00 88.19 97 THR A O 1
ATOM 800 N N . THR A 1 98 ? -12.270 3.367 29.470 1.00 89.44 98 THR A N 1
ATOM 801 C CA . THR A 1 98 ? -11.862 2.546 28.321 1.00 89.44 98 THR A CA 1
ATOM 802 C C . THR A 1 98 ? -11.966 1.049 28.617 1.00 89.44 98 THR A C 1
ATOM 804 O O . THR A 1 98 ? -12.406 0.285 27.769 1.00 89.44 98 THR A O 1
ATOM 807 N N . ASN A 1 99 ? -11.668 0.623 29.846 1.00 91.00 99 ASN A N 1
ATOM 808 C CA . ASN A 1 99 ? -11.800 -0.778 30.248 1.00 91.00 99 ASN A CA 1
ATOM 809 C C . ASN A 1 99 ? -13.259 -1.273 30.220 1.00 91.00 99 ASN A C 1
ATOM 811 O O . ASN A 1 99 ? -13.515 -2.401 29.801 1.00 91.00 99 ASN A O 1
ATOM 815 N N . THR A 1 100 ? -14.222 -0.440 30.635 1.00 90.31 100 THR A N 1
ATOM 816 C CA . THR A 1 100 ? -15.648 -0.779 30.499 1.00 90.31 100 THR A CA 1
ATOM 817 C C . THR A 1 100 ? -16.085 -0.778 29.038 1.00 90.31 100 THR A C 1
ATOM 819 O O . THR A 1 100 ? -16.788 -1.701 28.636 1.00 90.31 100 THR A O 1
ATOM 822 N N . PHE A 1 101 ? -15.594 0.148 28.206 1.00 94.81 101 PHE A N 1
ATOM 823 C CA . PHE A 1 101 ? -15.829 0.095 26.757 1.00 94.81 101 PHE A CA 1
ATOM 824 C C . PHE A 1 101 ? -15.358 -1.232 26.149 1.00 94.81 101 PHE A C 1
ATOM 826 O O . PHE A 1 101 ? -16.115 -1.890 25.433 1.00 94.81 101 PHE A O 1
ATOM 833 N N . TYR A 1 102 ? -14.136 -1.664 26.471 1.00 95.31 102 TYR A N 1
ATOM 834 C CA . TYR A 1 102 ? -13.570 -2.906 25.946 1.00 95.31 102 TYR A CA 1
ATOM 835 C C . TYR A 1 102 ? -14.438 -4.118 26.288 1.00 95.31 102 TYR A C 1
ATOM 837 O O . TYR A 1 102 ? -14.777 -4.901 25.401 1.00 95.31 102 TYR A O 1
ATOM 845 N N . LYS A 1 103 ? -14.855 -4.244 27.551 1.00 94.00 103 LYS A N 1
ATOM 846 C CA . LYS A 1 103 ? -15.603 -5.411 28.040 1.00 94.00 103 LYS A CA 1
ATOM 847 C C . LYS A 1 103 ? -17.084 -5.403 27.667 1.00 94.00 103 LYS A C 1
ATOM 849 O O . LYS A 1 103 ? -17.632 -6.458 27.369 1.00 94.00 103 LYS A O 1
ATOM 854 N N . GLU A 1 104 ? -17.740 -4.246 27.697 1.00 93.56 104 GLU A N 1
ATOM 855 C CA . GLU A 1 104 ? -19.207 -4.152 27.609 1.00 93.56 104 GLU A CA 1
ATOM 856 C C . GLU A 1 104 ? -19.713 -3.699 26.231 1.00 93.56 104 GLU A C 1
ATOM 858 O O . GLU A 1 104 ? -20.890 -3.891 25.901 1.00 93.56 104 GLU A O 1
ATOM 863 N N . ILE A 1 105 ? -18.840 -3.108 25.409 1.00 95.31 105 ILE A N 1
ATOM 864 C CA . ILE A 1 105 ? -19.200 -2.555 24.098 1.00 95.31 105 ILE A CA 1
ATOM 865 C C . ILE A 1 105 ? -18.423 -3.258 22.985 1.00 95.31 105 ILE A C 1
ATOM 867 O O . ILE A 1 105 ? -19.042 -3.905 22.136 1.00 95.31 105 ILE A O 1
ATOM 871 N N . ALA A 1 106 ? -17.089 -3.186 23.004 1.00 96.75 106 ALA A N 1
ATOM 872 C CA . ALA A 1 106 ? -16.259 -3.746 21.939 1.00 96.75 106 ALA A CA 1
ATOM 873 C C . ALA A 1 106 ? -16.308 -5.278 21.918 1.00 96.75 106 ALA A C 1
ATOM 875 O O . ALA A 1 106 ? -16.618 -5.857 20.878 1.00 96.75 106 ALA A O 1
ATOM 876 N N . ALA A 1 107 ? -16.081 -5.945 23.055 1.00 97.12 107 ALA A N 1
ATOM 877 C CA . ALA A 1 107 ? -16.051 -7.405 23.103 1.00 97.12 107 ALA A CA 1
ATOM 878 C C . ALA A 1 107 ? -17.370 -8.056 22.636 1.00 97.12 107 ALA A C 1
ATOM 880 O O . ALA A 1 107 ? -17.307 -8.967 21.805 1.00 97.12 107 ALA A O 1
ATOM 881 N N . PRO A 1 108 ? -18.569 -7.590 23.046 1.00 96.69 108 PRO A N 1
ATOM 882 C CA . PRO A 1 108 ? -19.822 -8.110 22.500 1.00 96.69 108 PRO A CA 1
ATOM 883 C C . PRO A 1 108 ? -20.019 -7.801 21.012 1.00 96.69 108 PRO A C 1
ATOM 885 O O . PRO A 1 108 ? -20.645 -8.585 20.302 1.00 96.69 108 PRO A O 1
ATOM 888 N N . ALA A 1 109 ? -19.522 -6.667 20.513 1.00 96.69 109 ALA A N 1
ATOM 889 C CA . ALA A 1 109 ? -19.601 -6.351 19.089 1.00 96.69 109 ALA A CA 1
ATOM 890 C C . ALA A 1 109 ? -18.703 -7.268 18.250 1.00 96.69 109 ALA A C 1
ATOM 892 O O . ALA A 1 109 ? -19.172 -7.812 17.256 1.00 96.69 109 ALA A O 1
ATOM 893 N N . ILE A 1 110 ? -17.465 -7.505 18.689 1.00 97.12 110 ILE A N 1
ATOM 894 C CA . ILE A 1 110 ? -16.533 -8.436 18.038 1.00 97.12 110 ILE A CA 1
ATOM 895 C C . ILE A 1 110 ? -17.119 -9.851 18.037 1.00 97.12 110 ILE A C 1
ATOM 897 O O . ILE A 1 110 ? -17.164 -10.487 16.991 1.00 97.12 110 ILE A O 1
ATOM 901 N N . ALA A 1 111 ? -17.652 -10.319 19.170 1.00 96.50 111 ALA A N 1
ATOM 902 C CA . ALA A 1 111 ? -18.256 -11.649 19.266 1.00 96.50 111 ALA A CA 1
ATOM 903 C C . ALA A 1 111 ? -19.440 -11.848 18.302 1.00 96.50 111 ALA A C 1
ATOM 905 O O . ALA A 1 111 ? -19.608 -12.934 17.759 1.00 96.50 111 ALA A O 1
ATOM 906 N N . ARG A 1 112 ? -20.248 -10.805 18.056 1.00 95.38 112 ARG A N 1
ATOM 907 C CA . ARG A 1 112 ? -21.378 -10.864 17.107 1.00 95.38 112 ARG A CA 1
ATOM 908 C C . ARG A 1 112 ? -20.948 -10.959 15.645 1.00 95.38 112 ARG A C 1
ATOM 910 O O . ARG A 1 112 ? -21.741 -11.415 14.825 1.00 95.38 112 ARG A O 1
ATOM 917 N N . HIS A 1 113 ? -19.743 -10.500 15.318 1.00 93.31 113 HIS A N 1
ATOM 918 C CA . HIS A 1 113 ? -19.265 -10.412 13.940 1.00 93.31 113 HIS A CA 1
ATOM 919 C C . HIS A 1 113 ? -18.024 -11.258 13.670 1.00 93.31 113 HIS A C 1
ATOM 921 O O . HIS A 1 113 ? -17.435 -11.103 12.608 1.00 93.31 113 HIS A O 1
ATOM 927 N N . VAL A 1 114 ? -17.627 -12.142 14.590 1.00 92.75 114 VAL A N 1
ATOM 928 C CA . VAL A 1 114 ? -16.348 -12.868 14.516 1.00 92.75 114 VAL A CA 1
ATOM 929 C C . VAL A 1 114 ? -16.155 -13.598 13.181 1.00 92.75 114 VAL A C 1
ATOM 931 O O . VAL A 1 114 ? -15.080 -13.514 12.597 1.00 92.75 114 VAL A O 1
ATOM 934 N N . ASP A 1 115 ? -17.223 -14.183 12.634 1.00 91.56 115 ASP A N 1
ATOM 935 C CA . ASP A 1 115 ? -17.207 -14.923 11.364 1.00 91.56 115 ASP A CA 1
ATOM 936 C C . ASP A 1 115 ? -17.056 -14.031 10.118 1.00 91.56 115 ASP A C 1
ATOM 938 O O . ASP A 1 115 ? -16.805 -14.526 9.023 1.00 91.56 115 ASP A O 1
ATOM 942 N N . LYS A 1 116 ? -17.241 -12.714 10.260 1.00 93.50 116 LYS A N 1
ATOM 943 C CA . LYS A 1 116 ? -17.131 -11.724 9.174 1.00 93.50 116 LYS A CA 1
ATOM 944 C C . LYS A 1 116 ? -15.796 -10.983 9.181 1.00 93.50 116 LYS A C 1
ATOM 946 O O . LYS A 1 116 ? -15.549 -10.164 8.298 1.00 93.50 116 LYS A O 1
ATOM 951 N N . ILE A 1 117 ? -14.959 -11.209 10.194 1.00 95.50 117 ILE A N 1
ATOM 952 C CA . ILE A 1 117 ? -13.692 -10.495 10.338 1.00 95.50 117 ILE A CA 1
ATOM 953 C C . ILE A 1 117 ? -12.668 -11.108 9.382 1.00 95.50 117 ILE A C 1
ATOM 955 O O . ILE A 1 117 ? -12.057 -12.135 9.665 1.00 95.50 117 ILE A O 1
ATOM 959 N N . GLU A 1 118 ? -12.456 -10.436 8.256 1.00 95.75 118 GLU A N 1
ATOM 960 C CA . GLU A 1 118 ? -11.415 -10.779 7.289 1.00 95.75 118 GLU A CA 1
ATOM 961 C C . GLU A 1 118 ? -10.118 -10.017 7.578 1.00 95.75 118 GLU A C 1
ATOM 963 O O . GLU A 1 118 ? -10.125 -8.804 7.812 1.00 95.75 118 GLU A O 1
ATOM 968 N N . TYR A 1 119 ? -8.991 -10.726 7.522 1.00 96.88 119 TYR A N 1
ATOM 969 C CA . TYR A 1 119 ? -7.666 -10.152 7.723 1.00 96.88 119 TYR A CA 1
ATOM 970 C C . TYR A 1 119 ? -6.595 -10.898 6.937 1.00 96.88 119 TYR A C 1
ATOM 972 O O . TYR A 1 119 ? -6.723 -12.081 6.628 1.00 96.88 119 TYR A O 1
ATOM 980 N N . THR A 1 120 ? -5.509 -10.192 6.641 1.00 96.94 120 THR A N 1
ATOM 981 C CA . THR A 1 120 ? -4.258 -10.795 6.178 1.00 96.94 120 THR A CA 1
ATOM 982 C C . THR A 1 120 ? -3.334 -10.980 7.371 1.00 96.94 120 THR A C 1
ATOM 984 O O . THR A 1 120 ? -3.157 -10.047 8.155 1.00 96.94 120 THR A O 1
ATOM 987 N N . HIS A 1 121 ? -2.746 -12.168 7.499 1.00 97.12 121 HIS A N 1
ATOM 988 C CA . HIS A 1 121 ? -1.784 -12.486 8.549 1.00 97.12 121 HIS A CA 1
ATOM 989 C C . HIS A 1 121 ? -0.434 -12.898 7.963 1.00 97.12 121 HIS A C 1
ATOM 991 O O . HIS A 1 121 ? -0.385 -13.649 6.988 1.00 97.12 121 HIS A O 1
ATOM 997 N N . PHE A 1 122 ? 0.648 -12.431 8.582 1.00 95.88 122 PHE A N 1
ATOM 998 C CA . PHE A 1 122 ? 1.993 -12.956 8.366 1.00 95.88 122 PHE A CA 1
ATOM 999 C C . PHE A 1 122 ? 2.862 -12.751 9.610 1.00 95.88 122 PHE A C 1
ATOM 1001 O O . PHE A 1 122 ? 2.684 -11.785 10.355 1.00 95.88 122 PHE A O 1
ATOM 1008 N N . ASP A 1 123 ? 3.843 -13.633 9.788 1.00 95.25 123 ASP A N 1
ATOM 1009 C CA . ASP A 1 123 ? 4.923 -13.479 10.759 1.00 95.25 123 ASP A CA 1
ATOM 1010 C C . ASP A 1 123 ? 6.221 -13.163 10.012 1.00 95.25 123 ASP A C 1
ATOM 1012 O O . ASP A 1 123 ? 6.637 -13.908 9.123 1.00 95.25 123 ASP A O 1
ATOM 1016 N N . ILE A 1 124 ? 6.878 -12.052 10.345 1.00 93.38 124 ILE A N 1
ATOM 1017 C CA . ILE A 1 124 ? 8.135 -11.667 9.683 1.00 93.38 124 ILE A CA 1
ATOM 1018 C C . ILE A 1 124 ? 9.261 -12.676 9.944 1.00 93.38 124 ILE A C 1
ATOM 1020 O O . ILE A 1 124 ? 10.197 -12.760 9.149 1.00 93.38 124 ILE A O 1
ATOM 1024 N N . ARG A 1 125 ? 9.186 -13.457 11.030 1.00 93.12 125 ARG A N 1
ATOM 1025 C CA . ARG A 1 125 ? 10.195 -14.469 11.381 1.00 93.12 125 ARG A CA 1
ATOM 1026 C C . ARG A 1 125 ? 10.202 -15.633 10.396 1.00 93.12 125 ARG A C 1
ATOM 1028 O O . ARG A 1 125 ? 11.255 -16.222 10.167 1.00 93.12 125 ARG A O 1
ATOM 1035 N N . ASP A 1 126 ? 9.078 -15.904 9.732 1.00 92.00 126 ASP A N 1
ATOM 1036 C CA . ASP A 1 126 ? 8.996 -16.933 8.687 1.00 92.00 126 ASP A CA 1
ATOM 1037 C C . ASP A 1 126 ? 9.890 -16.613 7.476 1.00 92.00 126 ASP A C 1
ATOM 1039 O O . ASP A 1 126 ? 10.240 -17.504 6.699 1.00 92.00 126 ASP A O 1
ATOM 1043 N N . TYR A 1 127 ? 10.301 -15.350 7.334 1.00 90.31 127 TYR A N 1
ATOM 1044 C CA . TYR A 1 127 ? 11.144 -14.864 6.246 1.00 90.31 127 TYR A CA 1
ATOM 1045 C C . TYR A 1 127 ? 12.637 -14.812 6.612 1.00 90.31 127 TYR A C 1
ATOM 1047 O O . TYR A 1 127 ? 13.460 -14.568 5.733 1.00 90.31 127 TYR A O 1
ATOM 1055 N N . GLU A 1 128 ? 13.021 -15.084 7.867 1.00 87.75 128 GLU A N 1
ATOM 1056 C CA . GLU A 1 128 ? 14.422 -15.023 8.322 1.00 87.75 128 GLU A CA 1
ATOM 1057 C C . GLU A 1 128 ? 15.320 -15.989 7.539 1.00 87.75 128 GLU A C 1
ATOM 1059 O O . GLU A 1 128 ? 16.395 -15.622 7.072 1.00 87.75 128 GLU A O 1
ATOM 1064 N N . LYS A 1 129 ? 14.845 -17.219 7.315 1.00 84.88 129 LYS A N 1
ATOM 1065 C CA . LYS A 1 129 ? 15.593 -18.223 6.542 1.00 84.88 129 LYS A CA 1
ATOM 1066 C C . LYS A 1 129 ? 15.786 -17.816 5.084 1.00 84.88 129 LYS A C 1
ATOM 1068 O O . LYS A 1 129 ? 16.822 -18.140 4.513 1.00 84.88 129 LYS A O 1
ATOM 1073 N N . ILE A 1 130 ? 14.802 -17.125 4.509 1.00 85.25 130 ILE A N 1
ATOM 1074 C CA . ILE A 1 130 ? 14.848 -16.652 3.123 1.00 85.25 130 ILE A CA 1
ATOM 1075 C C . ILE A 1 130 ? 15.880 -15.528 2.997 1.00 85.25 130 ILE A C 1
ATOM 1077 O O . ILE A 1 130 ? 16.703 -15.546 2.095 1.00 85.25 130 ILE A O 1
ATOM 1081 N N . LEU A 1 131 ? 15.913 -14.600 3.958 1.00 82.19 131 LEU A N 1
ATOM 1082 C CA . LEU A 1 131 ? 16.886 -13.500 3.977 1.00 82.19 131 LEU A CA 1
ATOM 1083 C C . LEU A 1 131 ? 18.348 -13.967 4.038 1.00 82.19 131 LEU A C 1
ATOM 1085 O O . LEU A 1 131 ? 19.243 -13.233 3.622 1.00 82.19 131 LEU A O 1
ATOM 1089 N N . CYS A 1 132 ? 18.602 -15.152 4.594 1.00 82.06 132 CYS A N 1
ATOM 1090 C CA . CYS A 1 132 ? 19.948 -15.684 4.799 1.00 82.06 132 CYS A CA 1
ATOM 1091 C C . CYS A 1 132 ? 20.368 -16.746 3.774 1.00 82.06 132 CYS A C 1
ATOM 1093 O O . CYS A 1 132 ? 21.469 -17.289 3.902 1.00 82.06 132 CYS A O 1
ATOM 1095 N N . ASN A 1 133 ? 19.524 -17.082 2.796 1.00 81.06 133 ASN A N 1
ATOM 1096 C CA . ASN A 1 133 ? 19.858 -18.074 1.778 1.00 81.06 133 ASN A CA 1
ATOM 1097 C C . ASN A 1 133 ? 20.409 -17.416 0.493 1.00 81.06 133 ASN A C 1
ATOM 1099 O O . ASN A 1 133 ? 20.399 -16.198 0.339 1.00 81.06 133 ASN A O 1
ATOM 1103 N N . PHE A 1 134 ? 20.975 -18.228 -0.407 1.00 77.12 134 PHE A N 1
ATOM 1104 C CA . PHE A 1 134 ? 21.500 -17.771 -1.705 1.00 77.12 134 PHE A CA 1
ATOM 1105 C C . PHE A 1 134 ? 20.531 -18.059 -2.865 1.00 77.12 134 PHE A C 1
ATOM 1107 O O . PHE A 1 134 ? 20.910 -17.903 -4.031 1.00 77.12 134 PHE A O 1
ATOM 1114 N N . ASP A 1 135 ? 19.318 -18.529 -2.562 1.00 80.88 135 ASP A N 1
ATOM 1115 C CA . ASP A 1 135 ? 18.345 -18.943 -3.565 1.00 80.88 135 ASP A CA 1
ATOM 1116 C C . ASP A 1 135 ? 17.478 -17.757 -3.992 1.00 80.88 135 ASP A C 1
ATOM 1118 O O . ASP A 1 135 ? 16.636 -17.259 -3.248 1.00 80.88 135 ASP A O 1
ATOM 1122 N N . LYS A 1 136 ? 17.676 -17.317 -5.234 1.00 77.12 136 LYS A N 1
ATOM 1123 C CA . LYS A 1 136 ? 16.954 -16.176 -5.804 1.00 77.12 136 LYS A CA 1
ATOM 1124 C C . LYS A 1 136 ? 15.488 -16.477 -6.109 1.00 77.12 136 LYS A C 1
ATOM 1126 O O . LYS A 1 136 ? 14.739 -15.542 -6.388 1.00 77.12 136 LYS A O 1
ATOM 1131 N N . GLU A 1 137 ? 15.056 -17.739 -6.118 1.00 78.44 137 GLU A N 1
ATOM 1132 C CA . GLU A 1 137 ? 13.632 -18.046 -6.299 1.00 78.44 137 GLU A CA 1
ATOM 1133 C C . GLU A 1 137 ? 12.818 -17.688 -5.048 1.00 78.44 137 GLU A C 1
ATOM 1135 O O . GLU A 1 137 ? 11.709 -17.156 -5.167 1.00 78.44 137 GLU A O 1
ATOM 1140 N N . ASP A 1 138 ? 13.394 -17.861 -3.855 1.00 76.88 138 ASP A N 1
ATOM 1141 C CA . ASP A 1 138 ? 12.725 -17.527 -2.594 1.00 76.88 138 ASP A CA 1
ATOM 1142 C C . ASP A 1 138 ? 12.538 -16.008 -2.402 1.00 76.88 138 ASP A C 1
ATOM 1144 O O . ASP A 1 138 ? 11.598 -15.576 -1.717 1.00 76.88 138 ASP A O 1
ATOM 1148 N N . ASP A 1 139 ? 13.346 -15.183 -3.085 1.00 81.06 139 ASP A N 1
ATOM 1149 C CA . ASP A 1 139 ? 13.215 -13.719 -3.103 1.00 81.06 139 ASP A CA 1
ATOM 1150 C C . ASP A 1 139 ? 11.814 -13.268 -3.539 1.00 81.06 139 ASP A C 1
ATOM 1152 O O . ASP A 1 139 ? 11.355 -12.196 -3.138 1.00 81.06 139 ASP A O 1
ATOM 1156 N N . GLN A 1 140 ? 11.075 -14.075 -4.310 1.00 85.31 140 GLN A N 1
ATOM 1157 C CA . GLN A 1 140 ? 9.699 -13.748 -4.697 1.00 85.31 140 GLN A CA 1
ATOM 1158 C C . GLN A 1 140 ? 8.784 -13.530 -3.484 1.00 85.31 140 GLN A C 1
ATOM 1160 O O . GLN A 1 140 ? 7.940 -12.627 -3.501 1.00 85.31 140 GLN A O 1
ATOM 1165 N N . ARG A 1 141 ? 8.967 -14.307 -2.408 1.00 85.25 141 ARG A N 1
ATOM 1166 C CA . ARG A 1 141 ? 8.176 -14.165 -1.173 1.00 85.25 141 ARG A CA 1
ATOM 1167 C C . ARG A 1 141 ? 8.554 -12.887 -0.426 1.00 85.25 141 ARG A C 1
ATOM 1169 O O . ARG A 1 141 ? 7.667 -12.191 0.067 1.00 85.25 141 ARG A O 1
ATOM 1176 N N . LEU A 1 142 ? 9.840 -12.526 -0.413 1.00 88.19 142 LEU A N 1
ATOM 1177 C CA . LEU A 1 142 ? 10.314 -11.253 0.140 1.00 88.19 142 LEU A CA 1
ATOM 1178 C C . LEU A 1 142 ? 9.801 -10.057 -0.662 1.00 88.19 142 LEU A C 1
ATOM 1180 O O . LEU A 1 142 ? 9.357 -9.072 -0.075 1.00 88.19 142 LEU A O 1
ATOM 1184 N N . ILE A 1 143 ? 9.798 -10.145 -1.993 1.00 88.44 143 ILE A N 1
ATOM 1185 C CA . ILE A 1 143 ? 9.251 -9.107 -2.874 1.00 88.44 143 ILE A CA 1
ATOM 1186 C C . ILE A 1 143 ? 7.758 -8.914 -2.598 1.00 88.44 143 ILE A C 1
ATOM 1188 O O . ILE A 1 143 ? 7.293 -7.773 -2.543 1.00 88.44 143 ILE A O 1
ATOM 1192 N N . ALA A 1 144 ? 7.001 -9.999 -2.415 1.00 90.88 144 ALA A N 1
ATOM 1193 C CA . ALA A 1 144 ? 5.585 -9.922 -2.071 1.00 90.88 144 ALA A CA 1
ATOM 1194 C C . ALA A 1 144 ? 5.370 -9.213 -0.725 1.00 90.88 144 ALA A C 1
ATOM 1196 O O . ALA A 1 144 ? 4.584 -8.265 -0.664 1.00 90.88 144 ALA A O 1
ATOM 1197 N N . LEU A 1 145 ? 6.117 -9.598 0.316 1.00 92.81 145 LEU A N 1
ATOM 1198 C CA . LEU A 1 145 ? 6.055 -8.957 1.632 1.00 92.81 145 LEU A CA 1
ATOM 1199 C C . LEU A 1 145 ? 6.459 -7.474 1.572 1.00 92.81 145 LEU A C 1
ATOM 1201 O O . LEU A 1 145 ? 5.761 -6.615 2.111 1.00 92.81 145 LEU A O 1
ATOM 1205 N N . TYR A 1 146 ? 7.544 -7.153 0.865 1.00 90.75 146 TYR A N 1
ATOM 1206 C CA . TYR A 1 146 ? 8.012 -5.782 0.660 1.00 90.75 146 TYR A CA 1
ATOM 1207 C C . TYR A 1 146 ? 6.953 -4.921 -0.035 1.00 90.75 146 TYR A C 1
ATOM 1209 O O . TYR A 1 146 ? 6.660 -3.808 0.403 1.00 90.75 146 TYR A O 1
ATOM 1217 N N . LYS A 1 147 ? 6.336 -5.439 -1.104 1.00 91.06 147 LYS A N 1
ATOM 1218 C CA . LYS A 1 147 ? 5.247 -4.746 -1.805 1.00 91.06 147 LYS A CA 1
ATOM 1219 C C . LYS A 1 147 ? 4.034 -4.560 -0.902 1.00 91.06 147 LYS A C 1
ATOM 1221 O O . LYS A 1 147 ? 3.447 -3.480 -0.923 1.00 91.06 147 LYS A O 1
ATOM 1226 N N . PHE A 1 148 ? 3.685 -5.564 -0.104 1.00 93.69 148 PHE A N 1
ATOM 1227 C CA . PHE A 1 148 ? 2.564 -5.506 0.831 1.00 93.69 148 PHE A CA 1
ATOM 1228 C C . PHE A 1 148 ? 2.758 -4.422 1.905 1.00 93.69 148 PHE A C 1
ATOM 1230 O O . PHE A 1 148 ? 1.856 -3.627 2.153 1.00 93.69 148 PHE A O 1
ATOM 1237 N N . LEU A 1 149 ? 3.958 -4.323 2.482 1.00 93.38 149 LEU A N 1
ATOM 1238 C CA . LEU A 1 149 ? 4.309 -3.302 3.479 1.00 93.38 149 LEU A CA 1
ATOM 1239 C C . LEU A 1 149 ? 4.663 -1.933 2.873 1.00 93.38 149 LEU A C 1
ATOM 1241 O O . LEU A 1 149 ? 4.936 -0.980 3.604 1.00 93.38 149 LEU A O 1
ATOM 1245 N N . SER A 1 150 ? 4.678 -1.810 1.545 1.00 92.31 150 SER A N 1
ATOM 1246 C CA . SER A 1 150 ? 5.034 -0.557 0.884 1.00 92.31 150 SER A CA 1
ATOM 1247 C C . SER A 1 150 ? 3.991 0.542 1.143 1.00 92.31 150 SER A C 1
ATOM 1249 O O . SER A 1 150 ? 2.792 0.254 1.238 1.00 92.31 150 SER A O 1
ATOM 1251 N N . PRO A 1 151 ? 4.395 1.829 1.151 1.00 90.62 151 PRO A N 1
ATOM 1252 C CA . PRO A 1 151 ? 3.451 2.942 1.253 1.00 90.62 151 PRO A CA 1
ATOM 1253 C C . PRO A 1 151 ? 2.390 2.923 0.150 1.00 90.62 151 PRO A C 1
ATOM 1255 O O . PRO A 1 151 ? 1.246 3.288 0.394 1.00 90.62 151 PRO A O 1
ATOM 1258 N N . VAL A 1 152 ? 2.754 2.463 -1.054 1.00 89.88 152 VAL A N 1
ATOM 1259 C CA . VAL A 1 152 ? 1.829 2.358 -2.192 1.00 89.88 152 VAL A CA 1
ATOM 1260 C C . VAL A 1 152 ? 0.670 1.427 -1.854 1.00 89.88 152 VAL A C 1
ATOM 1262 O O . VAL A 1 152 ? -0.485 1.791 -2.065 1.00 89.88 152 VAL A O 1
ATOM 1265 N N . HIS A 1 153 ? 0.969 0.258 -1.285 1.00 93.00 153 HIS A N 1
ATOM 1266 C CA . HIS A 1 153 ? -0.058 -0.694 -0.886 1.00 93.00 153 HIS A CA 1
ATOM 1267 C C . HIS A 1 153 ? -0.838 -0.201 0.338 1.00 93.00 153 HIS A C 1
ATOM 1269 O O . HIS A 1 153 ? -2.060 -0.082 0.265 1.00 93.00 153 HIS A O 1
ATOM 1275 N N . LEU A 1 154 ? -0.149 0.151 1.430 1.00 94.44 154 LEU A N 1
ATOM 1276 C CA . LEU A 1 154 ? -0.778 0.530 2.703 1.00 94.44 154 LEU A CA 1
ATOM 1277 C C . LEU A 1 154 ? -1.633 1.803 2.613 1.00 94.44 154 LEU A C 1
ATOM 1279 O O . LEU A 1 154 ? -2.630 1.931 3.317 1.00 94.44 154 LEU A O 1
ATOM 1283 N N . LEU A 1 155 ? -1.292 2.744 1.734 1.00 92.31 155 LEU A N 1
ATOM 1284 C CA . LEU A 1 155 ? -2.087 3.959 1.526 1.00 92.31 155 LEU A CA 1
ATOM 1285 C C . LEU A 1 155 ? -3.045 3.842 0.332 1.00 92.31 155 LEU A C 1
ATOM 1287 O O . LEU A 1 155 ? -3.750 4.805 0.020 1.00 92.31 155 LEU A O 1
ATOM 1291 N N . LYS A 1 156 ? -3.099 2.670 -0.322 1.00 91.69 156 LYS A N 1
ATOM 1292 C CA . LYS A 1 156 ? -3.850 2.428 -1.566 1.00 91.69 156 LYS A CA 1
ATOM 1293 C C . LYS A 1 156 ? -3.602 3.533 -2.596 1.00 91.69 156 LYS A C 1
ATOM 1295 O O . LYS A 1 156 ? -4.532 4.021 -3.239 1.00 91.69 156 LYS A O 1
ATOM 1300 N N . LEU A 1 157 ? -2.345 3.961 -2.714 1.00 86.75 157 LEU A N 1
ATOM 1301 C CA . LEU A 1 157 ? -1.963 4.942 -3.719 1.00 86.75 157 LEU A CA 1
ATOM 1302 C C . LEU A 1 157 ? -2.135 4.306 -5.096 1.00 86.75 157 LEU A C 1
ATOM 1304 O O . LEU A 1 157 ? -1.941 3.091 -5.228 1.00 86.75 157 LEU A O 1
ATOM 1308 N N . PRO A 1 158 ? -2.468 5.099 -6.128 1.00 78.19 158 PRO A N 1
ATOM 1309 C CA . PRO A 1 158 ? -2.346 4.612 -7.488 1.00 78.19 158 PRO A CA 1
ATOM 1310 C C . PRO A 1 158 ? -0.944 4.027 -7.628 1.00 78.19 158 PRO A C 1
ATOM 1312 O O . PRO A 1 158 ? 0.044 4.684 -7.286 1.00 78.19 158 PRO A O 1
ATOM 1315 N N . SER A 1 159 ? -0.867 2.764 -8.052 1.00 61.78 159 SER A N 1
ATOM 1316 C CA . SER A 1 159 ? 0.410 2.152 -8.377 1.00 61.78 159 SER A CA 1
ATOM 1317 C C . SER A 1 159 ? 1.101 3.114 -9.322 1.00 61.78 159 SER A C 1
ATOM 1319 O O . SER A 1 159 ? 0.536 3.437 -10.370 1.00 61.78 159 SER A O 1
ATOM 1321 N N . VAL A 1 160 ? 2.270 3.618 -8.924 1.00 52.34 160 VAL A N 1
ATOM 1322 C CA . VAL A 1 160 ? 3.153 4.324 -9.843 1.00 52.34 160 VAL A CA 1
ATOM 1323 C C . VAL A 1 160 ? 3.424 3.297 -10.928 1.00 52.34 160 VAL A C 1
ATOM 1325 O O . VAL A 1 160 ? 4.213 2.377 -10.724 1.00 52.34 160 VAL A O 1
ATOM 1328 N N . ASN A 1 161 ? 2.657 3.372 -12.020 1.00 48.56 161 ASN A N 1
ATOM 1329 C CA . ASN A 1 161 ? 2.988 2.730 -13.277 1.00 48.56 161 ASN A CA 1
ATOM 1330 C C . ASN A 1 161 ? 4.475 2.978 -13.439 1.00 48.56 161 ASN A C 1
ATOM 1332 O O . ASN A 1 161 ? 4.863 4.142 -13.342 1.00 48.56 161 ASN A O 1
ATOM 1336 N N . ASP A 1 162 ? 5.251 1.892 -13.524 1.00 42.62 162 ASP A N 1
ATOM 1337 C CA . ASP A 1 162 ? 6.710 1.874 -13.473 1.00 42.62 162 ASP A CA 1
ATOM 1338 C C . ASP A 1 162 ? 7.307 3.235 -13.826 1.00 42.62 162 ASP A C 1
ATOM 1340 O O . ASP A 1 162 ? 7.028 3.759 -14.902 1.00 42.62 162 ASP A O 1
ATOM 1344 N N . ASN A 1 163 ? 8.211 3.775 -13.008 1.00 46.91 163 ASN A N 1
ATOM 1345 C CA . ASN A 1 163 ? 9.032 4.930 -13.411 1.00 46.91 163 ASN A CA 1
ATOM 1346 C C . ASN A 1 163 ? 9.827 4.676 -14.727 1.00 46.91 163 ASN A C 1
ATOM 1348 O O . ASN A 1 163 ? 10.527 5.566 -15.198 1.00 46.91 163 ASN A O 1
ATOM 1352 N N . ASN A 1 164 ? 9.703 3.476 -15.314 1.00 46.31 164 ASN A N 1
ATOM 1353 C CA . ASN A 1 164 ? 10.181 3.045 -16.624 1.00 46.31 164 ASN A CA 1
ATOM 1354 C C . ASN A 1 164 ? 9.107 3.022 -17.734 1.00 46.31 164 ASN A C 1
ATOM 1356 O O . ASN A 1 164 ? 9.413 2.605 -18.852 1.00 46.31 164 ASN A O 1
ATOM 1360 N N . GLN A 1 165 ? 7.861 3.442 -17.492 1.00 51.03 165 GLN A N 1
ATOM 1361 C CA . GLN A 1 165 ? 6.940 3.734 -18.588 1.00 51.03 165 GLN A CA 1
ATOM 1362 C C . GLN A 1 165 ? 7.447 4.994 -19.279 1.00 51.03 165 GLN A C 1
ATOM 1364 O O . GLN A 1 165 ? 7.195 6.114 -18.837 1.00 51.03 165 GLN A O 1
ATOM 1369 N N . LEU A 1 166 ? 8.212 4.791 -20.355 1.00 58.78 166 LEU A N 1
ATOM 1370 C CA . LEU A 1 166 ? 8.665 5.869 -21.219 1.00 58.78 166 LEU A CA 1
ATOM 1371 C C . LEU A 1 166 ? 7.464 6.746 -21.579 1.00 58.78 166 LEU A C 1
ATOM 1373 O O . LEU A 1 166 ? 6.459 6.253 -22.100 1.00 58.78 166 LEU A O 1
ATOM 1377 N N . ASN A 1 167 ? 7.581 8.047 -21.308 1.00 76.62 167 ASN A N 1
ATOM 1378 C CA . ASN A 1 167 ? 6.648 9.024 -21.844 1.00 76.62 167 ASN A CA 1
ATOM 1379 C C . ASN A 1 167 ? 6.623 8.831 -23.371 1.00 76.62 167 ASN A C 1
ATOM 1381 O O . ASN A 1 167 ? 7.642 9.008 -24.037 1.00 76.62 167 ASN A O 1
ATOM 1385 N N . LYS A 1 168 ? 5.474 8.405 -23.911 1.00 80.81 168 LYS A N 1
ATOM 1386 C CA . LYS A 1 168 ? 5.338 8.042 -25.329 1.00 80.81 168 LYS A CA 1
ATOM 1387 C C . LYS A 1 168 ? 5.598 9.223 -26.256 1.00 80.81 168 LYS A C 1
ATOM 1389 O O . LYS A 1 168 ? 6.166 9.020 -27.324 1.00 80.81 168 LYS A O 1
ATOM 1394 N N . GLU A 1 169 ? 5.200 10.425 -25.849 1.00 84.50 169 GLU A N 1
ATOM 1395 C CA . GLU A 1 169 ? 5.455 11.651 -26.608 1.00 84.50 169 GLU A CA 1
ATOM 1396 C C . GLU A 1 169 ? 6.959 11.915 -26.646 1.00 84.50 169 GLU A C 1
ATOM 1398 O O . GLU A 1 169 ? 7.530 12.009 -27.726 1.00 84.50 169 GLU A O 1
ATOM 1403 N N . PHE A 1 170 ? 7.628 11.876 -25.487 1.00 85.19 170 PHE A N 1
ATOM 1404 C CA . PHE A 1 170 ? 9.087 12.005 -25.424 1.00 85.19 170 PHE A CA 1
ATOM 1405 C C . PHE A 1 170 ? 9.800 10.942 -26.266 1.00 85.19 170 PHE A C 1
ATOM 1407 O O . PHE A 1 170 ? 10.714 11.274 -27.005 1.00 85.19 170 PHE A O 1
ATOM 1414 N N . TYR A 1 171 ? 9.387 9.673 -26.182 1.00 87.38 171 TYR A N 1
ATOM 1415 C CA . TYR A 1 171 ? 9.987 8.587 -26.961 1.00 87.38 171 TYR A CA 1
ATOM 1416 C C . TYR A 1 171 ? 9.861 8.817 -28.469 1.00 87.38 171 TYR A C 1
ATOM 1418 O O . TYR A 1 171 ? 10.823 8.622 -29.207 1.00 87.38 171 TYR A O 1
ATOM 1426 N N . THR A 1 172 ? 8.678 9.241 -28.914 1.00 89.38 172 THR A N 1
ATOM 1427 C CA . THR A 1 172 ? 8.392 9.480 -30.332 1.00 89.38 172 THR A CA 1
ATOM 1428 C C . THR A 1 172 ? 9.213 10.657 -30.855 1.00 89.38 172 THR A C 1
ATOM 1430 O O . THR A 1 172 ? 9.882 10.525 -31.878 1.00 89.38 172 THR A O 1
ATOM 1433 N N . GLU A 1 173 ? 9.245 11.765 -30.113 1.00 91.00 173 GLU A N 1
ATOM 1434 C CA . GLU A 1 173 ? 10.069 12.935 -30.443 1.00 91.00 173 GLU A CA 1
ATOM 1435 C C . GLU A 1 173 ? 11.566 12.612 -30.404 1.00 91.00 173 GLU A C 1
ATOM 1437 O O . GLU A 1 173 ? 12.340 13.053 -31.250 1.00 91.00 173 GLU A O 1
ATOM 1442 N N . PHE A 1 174 ? 11.994 11.786 -29.454 1.00 91.31 174 PHE A N 1
ATOM 1443 C CA . PHE A 1 174 ? 13.381 11.359 -29.342 1.00 91.31 174 PHE A CA 1
ATOM 1444 C C . PHE A 1 174 ? 13.826 10.537 -30.556 1.00 91.31 174 PHE A C 1
ATOM 1446 O O . PHE A 1 174 ? 14.882 10.815 -31.124 1.00 91.31 174 PHE A O 1
ATOM 1453 N N . LEU A 1 175 ? 13.014 9.572 -31.002 1.00 93.06 175 LEU A N 1
ATOM 1454 C CA . LEU A 1 175 ? 13.283 8.843 -32.244 1.00 93.06 175 LEU A CA 1
ATOM 1455 C C . LEU A 1 175 ? 13.314 9.791 -33.451 1.00 93.06 175 LEU A C 1
ATOM 1457 O O . LEU A 1 175 ? 14.233 9.694 -34.266 1.00 93.06 175 LEU A O 1
ATOM 1461 N N . HIS A 1 176 ? 12.383 10.748 -33.519 1.00 91.81 176 HIS A N 1
ATOM 1462 C CA . HIS A 1 176 ? 12.339 11.760 -34.576 1.00 91.81 176 HIS A CA 1
ATOM 1463 C C . HIS A 1 176 ? 13.640 12.582 -34.646 1.00 91.81 176 HIS A C 1
ATOM 1465 O O . HIS A 1 176 ? 14.255 12.651 -35.708 1.00 91.81 176 HIS A O 1
ATOM 1471 N N . ILE A 1 177 ? 14.121 13.124 -33.520 1.00 93.06 177 ILE A N 1
ATOM 1472 C CA . ILE A 1 177 ? 15.375 13.903 -33.449 1.00 93.06 177 ILE A CA 1
ATOM 1473 C C . ILE A 1 177 ? 16.586 13.070 -33.897 1.00 93.06 177 ILE A C 1
ATOM 1475 O O . ILE A 1 177 ? 17.489 13.576 -34.571 1.00 93.06 177 ILE A O 1
ATOM 1479 N N . ILE A 1 178 ? 16.623 11.785 -33.535 1.00 94.38 178 ILE A N 1
ATOM 1480 C CA . ILE A 1 178 ? 17.705 10.880 -33.943 1.00 94.38 178 ILE A CA 1
ATOM 1481 C C . ILE A 1 178 ? 17.654 10.584 -35.447 1.00 94.38 178 ILE A C 1
ATOM 1483 O O . ILE A 1 178 ? 18.713 10.461 -36.063 1.00 94.38 178 ILE A O 1
ATOM 1487 N N . GLY A 1 179 ? 16.459 10.514 -36.039 1.00 94.50 179 GLY A N 1
ATOM 1488 C CA . GLY A 1 179 ? 16.232 10.104 -37.433 1.00 94.50 179 GLY A CA 1
ATOM 1489 C C . GLY A 1 179 ? 15.727 8.662 -37.571 1.00 94.50 179 GLY A C 1
ATOM 1490 O O . GLY A 1 179 ? 15.915 8.022 -38.608 1.00 94.50 179 GLY A O 1
ATOM 1491 N N . LEU A 1 180 ? 15.113 8.125 -36.515 1.00 95.06 180 LEU A N 1
ATOM 1492 C CA . LEU A 1 180 ? 14.567 6.770 -36.444 1.00 95.06 180 LEU A CA 1
ATOM 1493 C C . LEU A 1 180 ? 13.041 6.800 -36.283 1.00 95.06 180 LEU A C 1
ATOM 1495 O O . LEU A 1 180 ? 12.445 7.824 -35.947 1.00 95.06 180 LEU A O 1
ATOM 1499 N N . GLU A 1 181 ? 12.406 5.652 -36.487 1.00 92.94 181 GLU A N 1
ATOM 1500 C CA . GLU A 1 181 ? 10.983 5.436 -36.235 1.00 92.94 181 GLU A CA 1
ATOM 1501 C C . GLU A 1 181 ? 10.716 4.040 -35.654 1.00 92.94 181 GLU A C 1
ATOM 1503 O O . GLU A 1 181 ? 11.487 3.103 -35.871 1.00 92.94 181 GLU A O 1
ATOM 1508 N N . GLU A 1 182 ? 9.623 3.898 -34.898 1.00 92.38 182 GLU A N 1
ATOM 1509 C CA . GLU A 1 182 ? 9.136 2.598 -34.428 1.00 92.38 182 GLU A CA 1
ATOM 1510 C C . GLU A 1 182 ? 8.090 2.062 -35.414 1.00 92.38 182 GLU A C 1
ATOM 1512 O O . GLU A 1 182 ? 7.014 2.641 -35.567 1.00 92.38 182 GLU A O 1
ATOM 1517 N N . ILE A 1 183 ? 8.371 0.916 -36.033 1.00 91.19 183 ILE A N 1
ATOM 1518 C CA . ILE A 1 183 ? 7.422 0.192 -36.882 1.00 91.19 183 ILE A CA 1
ATOM 1519 C C . ILE A 1 183 ? 6.949 -1.092 -36.199 1.00 91.19 183 ILE A C 1
ATOM 1521 O O . ILE A 1 183 ? 7.650 -1.693 -35.381 1.00 91.19 183 ILE A O 1
ATOM 1525 N N . LYS A 1 184 ? 5.744 -1.545 -36.556 1.00 89.94 184 LYS A N 1
ATOM 1526 C CA . LYS A 1 184 ? 5.223 -2.853 -36.140 1.00 89.94 184 LYS A CA 1
ATOM 1527 C C . LYS A 1 184 ? 5.379 -3.855 -37.275 1.00 89.94 184 LYS A C 1
ATOM 1529 O O . LYS A 1 184 ? 4.777 -3.678 -38.330 1.00 89.94 184 LYS A O 1
ATOM 1534 N N . GLN A 1 185 ? 6.123 -4.926 -37.025 1.00 88.88 185 GLN A N 1
ATOM 1535 C CA . GLN A 1 185 ? 6.310 -6.039 -37.954 1.00 88.88 185 GLN A CA 1
ATOM 1536 C C . GLN A 1 185 ? 6.214 -7.359 -37.183 1.00 88.88 185 GLN A C 1
ATOM 1538 O O . GLN A 1 185 ? 6.835 -7.503 -36.134 1.00 88.88 185 GLN A O 1
ATOM 1543 N N . ASP A 1 186 ? 5.397 -8.304 -37.659 1.00 83.06 186 ASP A N 1
ATOM 1544 C CA . ASP A 1 186 ? 5.217 -9.639 -37.057 1.00 83.06 186 ASP A CA 1
ATOM 1545 C C . ASP A 1 186 ? 4.954 -9.622 -35.539 1.00 83.06 186 ASP A C 1
ATOM 1547 O O . ASP A 1 186 ? 5.525 -10.389 -34.763 1.00 83.06 186 ASP A O 1
ATOM 1551 N N . ASN A 1 187 ? 4.086 -8.702 -35.103 1.00 82.44 187 ASN A N 1
ATOM 1552 C CA . ASN A 1 187 ? 3.734 -8.469 -33.696 1.00 82.44 187 ASN A CA 1
ATOM 1553 C C . ASN A 1 187 ? 4.913 -8.028 -32.797 1.00 82.44 187 ASN A C 1
ATOM 1555 O O . ASN A 1 187 ? 4.798 -8.024 -31.570 1.00 82.44 187 ASN A O 1
ATOM 1559 N N . LYS A 1 188 ? 6.036 -7.620 -33.397 1.00 78.75 188 LYS A N 1
ATOM 1560 C CA . LYS A 1 188 ? 7.193 -7.013 -32.733 1.00 78.75 188 LYS A CA 1
ATOM 1561 C C . LYS A 1 188 ? 7.294 -5.535 -33.100 1.00 78.75 188 LYS A C 1
ATOM 1563 O O . LYS A 1 188 ? 6.933 -5.118 -34.200 1.00 78.75 188 LYS A O 1
ATOM 1568 N N . LYS A 1 189 ? 7.787 -4.742 -32.153 1.00 85.56 189 LYS A N 1
ATOM 1569 C CA . LYS A 1 189 ? 8.177 -3.349 -32.377 1.00 85.56 189 LYS A CA 1
ATOM 1570 C C . LYS A 1 189 ? 9.640 -3.330 -32.792 1.00 85.56 189 LYS A C 1
ATOM 1572 O O . LYS A 1 189 ? 10.476 -3.869 -32.066 1.00 85.56 189 LYS A O 1
ATOM 1577 N N . LEU A 1 190 ? 9.931 -2.747 -33.945 1.00 87.69 190 LEU A N 1
ATO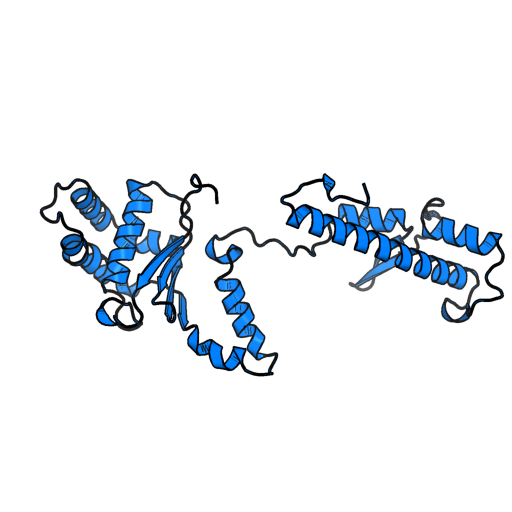M 1578 C CA . LEU A 1 190 ? 11.285 -2.577 -34.459 1.00 87.69 190 LEU A CA 1
ATOM 1579 C C . LEU A 1 190 ? 11.577 -1.089 -34.587 1.00 87.69 190 LEU A C 1
ATOM 1581 O O . LEU A 1 190 ? 10.731 -0.332 -35.055 1.00 87.69 190 LEU A O 1
ATOM 1585 N N . ILE A 1 191 ? 12.776 -0.688 -34.179 1.00 91.06 191 ILE A N 1
ATOM 1586 C CA . ILE A 1 191 ? 13.276 0.667 -34.393 1.00 91.06 191 ILE A CA 1
ATOM 1587 C C . ILE A 1 191 ? 14.109 0.631 -35.666 1.00 91.06 191 ILE A C 1
ATOM 1589 O O . ILE A 1 191 ? 15.071 -0.135 -35.751 1.00 91.06 191 ILE A O 1
ATOM 1593 N N . VAL A 1 192 ? 13.730 1.431 -36.655 1.00 92.56 192 VAL A N 1
ATOM 1594 C CA . VAL A 1 192 ? 14.361 1.444 -37.978 1.00 92.56 192 VAL A CA 1
ATOM 1595 C C . VAL A 1 192 ? 14.685 2.869 -38.409 1.00 92.56 192 VAL A C 1
ATOM 1597 O O . VAL A 1 192 ? 14.109 3.831 -37.903 1.00 92.56 192 VAL A O 1
ATOM 1600 N N . ARG A 1 193 ? 15.628 3.012 -39.347 1.00 93.44 193 ARG A N 1
ATOM 1601 C CA . ARG A 1 193 ? 15.848 4.281 -40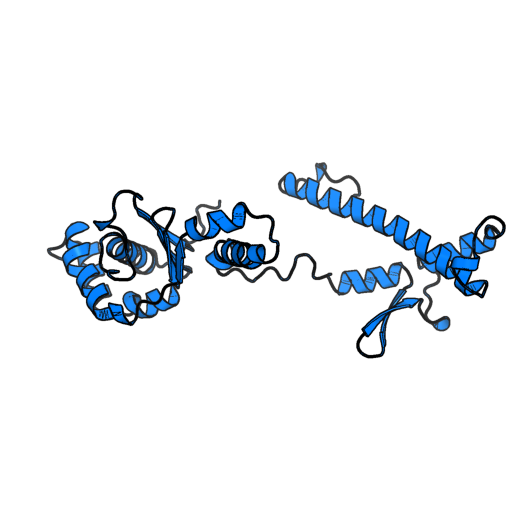.052 1.00 93.44 193 ARG A CA 1
ATOM 1602 C C . ARG A 1 193 ? 14.628 4.586 -40.907 1.00 93.44 193 ARG A C 1
ATOM 1604 O O . ARG A 1 193 ? 14.112 3.683 -41.567 1.00 93.44 193 ARG A O 1
ATOM 1611 N N . LYS A 1 194 ? 14.230 5.855 -40.948 1.00 90.81 194 LYS A N 1
ATOM 1612 C CA . LYS A 1 194 ? 13.158 6.302 -41.837 1.00 90.81 194 LYS A CA 1
ATOM 1613 C C . LYS A 1 194 ? 13.470 5.983 -43.298 1.00 90.81 194 LYS A C 1
ATOM 1615 O O . LYS A 1 194 ? 14.631 6.010 -43.739 1.00 90.81 194 LYS A O 1
ATOM 1620 N N . LYS A 1 195 ? 12.414 5.698 -44.060 1.00 90.06 195 LYS A N 1
ATOM 1621 C CA . LYS A 1 195 ? 12.499 5.512 -45.514 1.00 90.06 195 LYS A CA 1
ATOM 1622 C C . LYS A 1 195 ? 13.065 6.761 -46.170 1.00 90.06 195 LYS A C 1
ATOM 1624 O O . LYS A 1 195 ? 12.829 7.862 -45.697 1.00 90.06 195 LYS A O 1
ATOM 1629 N N . GLU A 1 196 ? 13.768 6.588 -47.285 1.00 87.06 196 GLU A N 1
ATOM 1630 C CA . GLU A 1 196 ? 14.532 7.650 -47.954 1.00 87.06 196 GLU A CA 1
ATOM 1631 C C . GLU A 1 196 ? 13.754 8.960 -48.165 1.00 87.06 196 GLU A C 1
ATOM 1633 O O . GLU A 1 196 ? 14.271 10.028 -47.860 1.00 87.06 196 GLU A O 1
ATOM 1638 N N . ILE A 1 197 ? 12.491 8.873 -48.592 1.00 88.00 197 ILE A N 1
ATOM 1639 C CA . ILE A 1 197 ? 11.618 10.031 -48.865 1.00 88.00 197 ILE A CA 1
ATOM 1640 C C . ILE A 1 197 ? 11.190 10.764 -47.576 1.00 88.00 197 ILE A C 1
ATOM 1642 O O . ILE A 1 197 ? 10.825 11.935 -47.619 1.00 88.00 197 ILE A O 1
ATOM 1646 N N . GLU A 1 198 ? 11.237 10.085 -46.432 1.00 87.88 198 GLU A N 1
ATOM 1647 C CA . GLU A 1 198 ? 10.768 10.562 -45.125 1.00 87.88 198 GLU A CA 1
ATOM 1648 C C . GLU A 1 198 ? 11.932 10.878 -44.169 1.00 87.88 198 GLU A C 1
ATOM 1650 O O . GLU A 1 198 ? 11.706 11.169 -42.994 1.00 87.88 198 GLU A O 1
ATOM 1655 N N . ARG A 1 199 ? 13.187 10.801 -44.639 1.00 90.50 199 ARG A N 1
ATOM 1656 C CA . ARG A 1 199 ? 14.369 11.107 -43.822 1.00 90.50 199 ARG A CA 1
ATOM 1657 C C . ARG A 1 199 ? 14.407 12.597 -43.490 1.00 90.50 199 ARG A C 1
ATOM 1659 O O . ARG A 1 199 ? 14.440 13.446 -44.379 1.00 90.50 199 ARG A O 1
ATOM 1666 N N . ASP A 1 200 ? 14.492 12.912 -42.202 1.00 89.81 200 ASP A N 1
ATOM 1667 C CA . ASP A 1 200 ? 14.719 14.281 -41.749 1.00 89.81 200 ASP A CA 1
ATOM 1668 C C . ASP A 1 200 ? 16.201 14.622 -41.926 1.00 89.81 200 ASP A C 1
ATOM 1670 O O . ASP A 1 200 ? 17.054 14.155 -41.165 1.00 89.81 200 ASP A O 1
ATOM 1674 N N . SER A 1 201 ? 16.519 15.457 -42.916 1.00 85.25 201 SER A N 1
ATOM 1675 C CA . SER A 1 201 ? 17.901 15.809 -43.278 1.00 85.25 201 SER A CA 1
ATOM 1676 C C . SER A 1 201 ? 18.702 16.455 -42.141 1.00 85.25 201 SER A C 1
ATOM 1678 O O . SER A 1 201 ? 19.926 16.469 -42.180 1.00 85.25 201 SER A O 1
ATOM 1680 N N . VAL A 1 202 ? 18.019 16.996 -41.125 1.00 89.00 202 VAL A N 1
ATOM 1681 C CA . VAL A 1 202 ? 18.633 17.648 -39.955 1.00 89.00 202 VAL A CA 1
ATOM 1682 C C . VAL A 1 202 ? 18.671 16.724 -38.728 1.00 89.00 202 VAL A C 1
ATOM 1684 O O . VAL A 1 202 ? 19.155 17.117 -37.668 1.00 89.00 202 VAL A O 1
ATOM 1687 N N . SER A 1 203 ? 18.219 15.475 -38.845 1.00 94.75 203 SER A N 1
ATOM 1688 C CA . SER A 1 203 ? 18.348 14.510 -37.752 1.00 94.75 203 SER A CA 1
ATOM 1689 C C . SER A 1 203 ? 19.813 14.179 -37.455 1.00 94.75 203 SER A C 1
ATOM 1691 O O . SER A 1 203 ? 20.714 14.394 -38.277 1.00 94.75 203 SER A O 1
ATOM 1693 N N . ILE A 1 204 ? 20.066 13.676 -36.246 1.00 95.31 204 ILE A N 1
ATOM 1694 C CA . ILE A 1 204 ? 21.427 13.399 -35.766 1.00 95.31 204 ILE A CA 1
ATOM 1695 C C . ILE A 1 204 ? 22.121 12.362 -36.657 1.00 95.31 204 ILE A C 1
ATOM 1697 O O . ILE A 1 204 ? 23.286 12.557 -37.018 1.00 95.31 204 ILE A O 1
ATOM 1701 N N . ILE A 1 205 ? 21.422 11.288 -37.037 1.00 95.62 205 ILE A N 1
ATOM 1702 C CA . ILE A 1 205 ? 21.987 10.238 -37.891 1.00 95.62 205 ILE A CA 1
ATOM 1703 C C . ILE A 1 205 ? 22.324 10.787 -39.276 1.00 95.62 205 ILE A C 1
ATOM 1705 O O . ILE A 1 205 ? 23.448 10.588 -39.731 1.00 95.62 205 ILE A O 1
ATOM 1709 N N . GLU A 1 206 ? 21.410 11.516 -39.922 1.00 95.00 206 GLU A N 1
ATOM 1710 C CA . GLU A 1 206 ? 21.640 12.032 -41.280 1.00 95.00 206 GLU A CA 1
ATOM 1711 C C . GLU A 1 206 ? 22.793 13.046 -41.314 1.00 95.00 206 GLU A C 1
ATOM 1713 O O . GLU A 1 206 ? 23.700 12.921 -42.140 1.00 95.00 206 GLU A O 1
ATOM 1718 N N . ASN A 1 207 ? 22.857 13.961 -40.339 1.00 94.44 207 ASN A N 1
ATOM 1719 C CA . ASN A 1 207 ? 24.006 14.859 -40.182 1.00 94.44 207 ASN A CA 1
ATOM 1720 C C . ASN A 1 207 ? 25.312 14.088 -39.971 1.00 94.44 207 ASN A C 1
ATOM 1722 O O . ASN A 1 207 ? 26.360 14.459 -40.498 1.00 94.44 207 ASN A O 1
ATOM 1726 N N . THR A 1 208 ? 25.282 13.031 -39.161 1.00 93.69 208 THR A N 1
ATOM 1727 C CA . THR A 1 208 ? 26.483 12.246 -38.869 1.00 93.69 208 THR A CA 1
ATOM 1728 C C . THR A 1 208 ? 26.971 11.519 -40.121 1.00 93.69 208 THR A C 1
ATOM 1730 O O . THR A 1 208 ? 28.168 11.566 -40.407 1.00 93.69 208 THR A O 1
ATOM 1733 N N . ILE A 1 209 ? 26.062 10.932 -40.905 1.00 93.50 209 ILE A N 1
ATOM 1734 C CA . ILE A 1 209 ? 26.369 10.308 -42.200 1.00 93.50 209 ILE A CA 1
ATOM 1735 C C . ILE A 1 209 ? 27.021 11.325 -43.137 1.00 93.50 209 ILE A C 1
ATOM 1737 O O . ILE A 1 209 ? 28.124 11.070 -43.622 1.00 93.50 209 ILE A O 1
ATOM 1741 N N . GLU A 1 210 ? 26.405 12.496 -43.325 1.00 91.88 210 GLU A N 1
ATOM 1742 C CA . GLU A 1 210 ? 26.933 13.554 -44.197 1.00 91.88 210 GLU A CA 1
ATOM 1743 C C . GLU A 1 210 ? 28.361 13.951 -43.788 1.00 91.88 210 GLU A C 1
ATOM 1745 O O . GLU A 1 210 ? 29.257 14.092 -44.622 1.00 91.88 210 GLU A O 1
ATOM 1750 N N . ARG A 1 211 ? 28.620 14.076 -42.481 1.00 91.56 211 ARG A N 1
ATOM 1751 C CA . ARG A 1 211 ? 29.940 14.457 -41.957 1.00 91.56 211 ARG A CA 1
ATOM 1752 C C . ARG A 1 211 ? 30.986 13.359 -42.088 1.00 91.56 211 ARG A C 1
ATOM 1754 O O . ARG A 1 211 ? 32.166 13.692 -42.239 1.00 91.56 211 ARG A O 1
ATOM 1761 N N . ILE A 1 212 ? 30.601 12.091 -41.969 1.00 89.44 212 ILE A N 1
ATOM 1762 C CA . ILE A 1 212 ? 31.511 10.956 -42.169 1.00 89.44 212 ILE A CA 1
ATOM 1763 C C . ILE A 1 212 ? 31.885 10.862 -43.647 1.00 89.44 212 ILE A C 1
ATOM 1765 O O . ILE A 1 212 ? 33.076 10.773 -43.964 1.00 89.44 212 ILE A O 1
ATOM 1769 N N . ASP A 1 213 ? 30.886 10.944 -44.525 1.00 88.81 213 ASP A N 1
ATOM 1770 C CA . ASP A 1 213 ? 31.053 10.803 -45.969 1.00 88.81 213 ASP A CA 1
ATOM 1771 C C . ASP A 1 213 ? 31.875 11.961 -46.554 1.00 88.81 213 ASP A C 1
ATOM 1773 O O . ASP A 1 213 ? 32.890 11.734 -47.212 1.00 88.81 213 ASP A O 1
ATOM 1777 N N . ALA A 1 214 ? 31.555 13.209 -46.186 1.00 88.44 214 ALA A N 1
ATOM 1778 C CA . ALA A 1 214 ? 32.288 14.396 -46.637 1.00 88.44 214 ALA A CA 1
ATOM 1779 C C . ALA A 1 214 ? 33.766 14.411 -46.211 1.00 88.44 214 ALA A C 1
ATOM 1781 O O . ALA A 1 214 ? 34.604 15.027 -46.869 1.00 88.44 214 ALA A O 1
ATOM 1782 N N . LYS A 1 215 ? 34.108 13.761 -45.092 1.00 84.31 215 LYS A N 1
ATOM 1783 C CA . LYS A 1 215 ? 35.493 13.680 -44.599 1.00 84.31 215 LYS A CA 1
ATOM 1784 C C . LYS A 1 215 ? 36.243 12.450 -45.117 1.00 84.31 215 LYS A C 1
ATOM 1786 O O . LYS A 1 215 ? 37.401 12.283 -44.737 1.00 84.31 215 LYS A O 1
ATOM 1791 N N . ASN A 1 216 ? 35.594 11.601 -45.919 1.00 78.06 216 ASN A N 1
ATOM 1792 C CA . ASN A 1 216 ? 36.111 10.332 -46.433 1.00 78.06 216 ASN A CA 1
ATOM 1793 C C . ASN A 1 216 ? 36.828 9.495 -45.352 1.00 78.06 216 ASN A C 1
ATOM 1795 O O . ASN A 1 216 ? 37.938 9.007 -45.542 1.00 78.06 216 ASN A O 1
ATOM 1799 N N . LYS A 1 217 ? 36.224 9.392 -44.159 1.00 70.88 217 LYS A N 1
ATOM 1800 C CA . LYS A 1 217 ? 36.863 8.791 -42.968 1.00 70.88 217 LYS A CA 1
ATOM 1801 C C . LYS A 1 217 ? 36.688 7.277 -42.836 1.00 70.88 217 LYS A C 1
ATOM 1803 O O . LYS A 1 217 ? 37.033 6.724 -41.794 1.00 70.88 217 LYS A O 1
ATOM 1808 N N . LEU A 1 218 ? 36.156 6.619 -43.859 1.00 75.44 218 LEU A N 1
ATOM 1809 C CA . LEU A 1 218 ? 35.865 5.185 -43.820 1.00 75.44 218 LEU A CA 1
ATOM 1810 C C . LEU A 1 218 ? 37.121 4.321 -43.988 1.00 75.44 218 LEU A C 1
ATOM 1812 O O . LEU A 1 218 ? 37.178 3.234 -43.424 1.00 75.44 218 LEU A O 1
ATOM 1816 N N . ASP A 1 219 ? 38.147 4.834 -44.670 1.00 70.94 219 ASP A N 1
ATOM 1817 C CA . ASP A 1 219 ? 39.327 4.064 -45.099 1.00 70.94 219 ASP A CA 1
ATOM 1818 C C . ASP A 1 219 ? 40.160 3.468 -43.943 1.00 70.94 219 ASP A C 1
ATOM 1820 O O . ASP A 1 219 ? 40.923 2.531 -44.149 1.00 70.94 219 ASP A O 1
ATOM 1824 N N . ASN A 1 220 ? 40.011 3.990 -42.718 1.00 70.94 220 ASN A N 1
ATOM 1825 C CA . ASN A 1 220 ? 40.757 3.548 -41.530 1.00 70.94 220 ASN A CA 1
ATOM 1826 C C . ASN A 1 220 ? 39.890 2.792 -40.505 1.00 70.94 220 ASN A C 1
ATOM 1828 O O . ASN A 1 220 ? 40.319 2.598 -39.366 1.00 70.94 220 ASN A O 1
ATOM 1832 N N . LEU A 1 221 ? 38.656 2.426 -40.859 1.00 77.69 221 LEU A N 1
ATOM 1833 C CA . LEU A 1 221 ? 37.709 1.770 -39.958 1.00 77.69 221 LEU A CA 1
ATOM 1834 C C . LEU A 1 221 ? 37.414 0.343 -40.426 1.00 77.69 221 LEU A C 1
ATOM 1836 O O . LEU A 1 221 ? 37.366 0.056 -41.618 1.00 77.69 221 LEU A O 1
ATOM 1840 N N . HIS A 1 222 ? 37.139 -0.552 -39.476 1.00 80.75 222 HIS A N 1
ATOM 1841 C CA . HIS A 1 222 ? 36.596 -1.881 -39.767 1.00 80.75 222 HIS A CA 1
ATOM 1842 C C . HIS A 1 222 ? 35.113 -1.757 -40.146 1.00 80.75 222 HIS A C 1
ATOM 1844 O O . HIS A 1 222 ? 34.231 -2.044 -39.337 1.00 80.75 222 HIS A O 1
ATOM 1850 N N . VAL A 1 223 ? 34.838 -1.243 -41.348 1.00 84.12 223 VAL A N 1
ATOM 1851 C CA . VAL A 1 223 ? 33.481 -0.905 -41.811 1.00 84.12 223 VAL A CA 1
ATOM 1852 C C . VAL A 1 223 ? 32.632 -2.135 -42.137 1.00 84.12 223 VAL A C 1
ATOM 1854 O O . VAL A 1 223 ? 31.413 -2.077 -42.047 1.00 84.12 223 VAL A O 1
ATOM 1857 N N . GLU A 1 224 ? 33.270 -3.264 -42.440 1.00 84.00 224 GLU A N 1
ATOM 1858 C CA . GLU A 1 224 ? 32.642 -4.529 -42.856 1.00 84.00 224 GLU A CA 1
ATOM 1859 C C . GLU A 1 224 ? 31.637 -5.075 -41.828 1.00 84.00 224 GLU A C 1
ATOM 1861 O O . GLU A 1 224 ? 30.668 -5.734 -42.194 1.00 84.00 224 GLU A O 1
ATOM 1866 N N . GLN A 1 225 ? 31.826 -4.763 -40.541 1.00 86.50 225 GLN A N 1
ATOM 1867 C CA . GLN A 1 225 ? 30.903 -5.166 -39.474 1.00 86.50 225 GLN A CA 1
ATOM 1868 C C . GLN A 1 225 ? 29.576 -4.385 -39.481 1.00 86.50 225 GLN A C 1
ATOM 1870 O O . GLN A 1 225 ? 28.619 -4.806 -38.837 1.00 86.50 225 GLN A O 1
ATOM 1875 N N . PHE A 1 226 ? 29.516 -3.247 -40.181 1.00 86.44 226 PHE A N 1
ATOM 1876 C CA . PHE A 1 226 ? 28.359 -2.348 -40.199 1.00 86.44 226 PHE A CA 1
ATOM 1877 C C . PHE A 1 226 ? 27.464 -2.529 -41.430 1.00 86.44 226 PHE A C 1
ATOM 1879 O O . PHE A 1 226 ? 26.408 -1.908 -41.500 1.00 86.44 226 PHE A O 1
ATOM 1886 N N . GLY A 1 227 ? 27.850 -3.372 -42.391 1.00 87.81 227 GLY A N 1
ATOM 1887 C CA . GLY A 1 227 ? 27.023 -3.664 -43.559 1.00 87.81 227 GLY A CA 1
ATOM 1888 C C . GLY A 1 227 ? 27.810 -4.096 -44.789 1.00 87.81 227 GLY A C 1
ATOM 1889 O O . GLY A 1 227 ? 29.031 -3.927 -44.870 1.00 87.81 227 GLY A O 1
ATOM 1890 N N . ALA A 1 228 ? 27.085 -4.633 -45.768 1.00 88.19 228 ALA A N 1
ATOM 1891 C CA . ALA A 1 228 ? 27.645 -5.071 -47.042 1.00 88.19 228 ALA A CA 1
ATOM 1892 C C . ALA A 1 228 ? 27.761 -3.913 -48.043 1.00 88.19 228 ALA A C 1
ATOM 1894 O O . ALA A 1 228 ? 28.634 -3.926 -48.911 1.00 88.19 228 ALA A O 1
ATOM 1895 N N . THR A 1 229 ? 26.892 -2.907 -47.928 1.00 91.38 229 THR A N 1
ATOM 1896 C CA . THR A 1 229 ? 26.892 -1.728 -48.803 1.00 91.38 229 THR A CA 1
ATOM 1897 C C . THR A 1 229 ? 27.465 -0.499 -48.101 1.00 91.38 229 THR A C 1
ATOM 1899 O O . THR A 1 229 ? 27.383 -0.367 -46.881 1.00 91.38 229 THR A O 1
ATOM 1902 N N . ARG A 1 230 ? 28.000 0.458 -48.872 1.00 87.94 230 ARG A N 1
ATOM 1903 C CA . ARG A 1 230 ? 28.505 1.733 -48.326 1.00 87.94 230 ARG A CA 1
ATOM 1904 C C . ARG A 1 230 ? 27.436 2.491 -47.530 1.00 87.94 230 ARG A C 1
ATOM 1906 O O . ARG A 1 230 ? 27.761 3.110 -46.524 1.00 87.94 230 ARG A O 1
ATOM 1913 N N . GLU A 1 231 ? 26.176 2.438 -47.964 1.00 89.06 231 GLU A N 1
ATOM 1914 C CA . GLU A 1 231 ? 25.068 3.088 -47.255 1.00 89.06 231 GLU A CA 1
ATOM 1915 C C . GLU A 1 231 ? 24.796 2.427 -45.898 1.00 89.06 231 GLU A C 1
ATOM 1917 O O . GLU A 1 231 ? 24.675 3.131 -44.895 1.00 89.06 231 GLU A O 1
ATOM 1922 N N . GLU A 1 232 ? 24.753 1.093 -45.844 1.00 90.38 232 GLU A N 1
ATOM 1923 C CA . GLU A 1 232 ? 24.591 0.353 -44.586 1.00 90.38 232 GLU A CA 1
ATOM 1924 C C . GLU A 1 232 ? 25.750 0.635 -43.627 1.00 90.38 232 GLU A C 1
ATOM 1926 O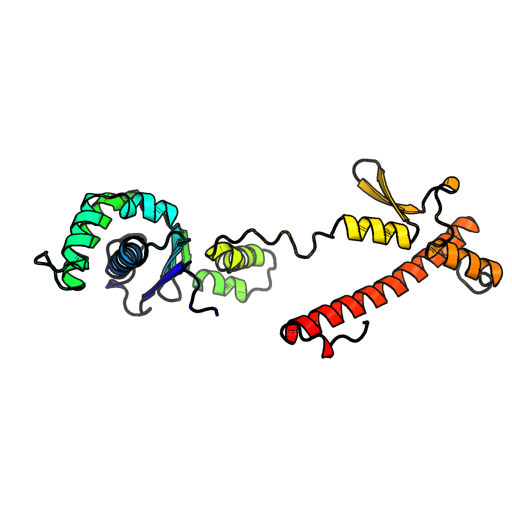 O . GLU A 1 232 ? 25.518 0.911 -42.454 1.00 90.38 232 GLU A O 1
ATOM 1931 N N . GLN A 1 233 ? 26.983 0.658 -44.139 1.00 91.88 233 GLN A N 1
ATOM 1932 C CA . GLN A 1 233 ? 28.178 0.958 -43.351 1.00 91.88 233 GLN A CA 1
ATOM 1933 C C . GLN A 1 233 ? 28.129 2.366 -42.751 1.00 91.88 233 GLN A C 1
ATOM 1935 O O . GLN A 1 233 ? 28.336 2.538 -41.549 1.00 91.88 233 GLN A O 1
ATOM 1940 N N . LEU A 1 234 ? 27.821 3.376 -43.572 1.00 92.31 234 LEU A N 1
ATOM 1941 C CA . LEU A 1 234 ? 27.664 4.760 -43.122 1.00 92.31 234 LEU A CA 1
ATOM 1942 C C . LEU A 1 234 ? 26.569 4.882 -42.061 1.00 92.31 234 LEU A C 1
ATOM 1944 O O . LEU A 1 234 ? 26.784 5.523 -41.030 1.00 92.31 234 LEU A O 1
ATOM 1948 N N . PHE A 1 235 ? 25.418 4.247 -42.289 1.00 93.56 235 PHE A N 1
ATOM 1949 C CA . PHE A 1 235 ? 24.318 4.247 -41.336 1.00 93.56 235 PHE A CA 1
ATOM 1950 C C . PHE A 1 235 ? 24.688 3.553 -40.024 1.00 93.56 235 PHE A C 1
ATOM 1952 O O . PHE A 1 235 ? 24.460 4.128 -38.965 1.00 93.56 235 PHE A O 1
ATOM 1959 N N . GLY A 1 236 ? 25.284 2.360 -40.071 1.00 92.50 236 GLY A N 1
ATOM 1960 C CA . GLY A 1 236 ? 25.664 1.605 -38.878 1.00 92.50 236 GLY A CA 1
ATOM 1961 C C . GLY A 1 236 ? 26.658 2.366 -38.002 1.00 92.50 236 GLY A C 1
ATOM 1962 O O . GLY A 1 236 ? 26.462 2.462 -36.791 1.00 92.50 236 GLY A O 1
ATOM 1963 N N . ILE A 1 237 ? 27.667 2.995 -38.613 1.00 92.06 237 ILE A N 1
ATOM 1964 C CA . ILE A 1 237 ? 28.642 3.830 -37.894 1.00 92.06 237 ILE A CA 1
ATOM 1965 C C . ILE A 1 237 ? 27.964 5.072 -37.304 1.00 92.06 237 ILE A C 1
ATOM 1967 O O . ILE A 1 237 ? 28.197 5.420 -36.145 1.00 92.06 237 ILE A O 1
ATOM 1971 N N . ALA A 1 238 ? 27.122 5.756 -38.085 1.00 93.50 238 ALA A N 1
ATOM 1972 C CA . ALA A 1 238 ? 26.410 6.938 -37.615 1.00 93.50 238 ALA A CA 1
ATOM 1973 C C . ALA A 1 238 ? 25.453 6.612 -36.463 1.00 93.50 238 ALA A C 1
ATOM 1975 O O . ALA A 1 238 ? 25.393 7.364 -35.489 1.00 93.50 238 ALA A O 1
ATOM 1976 N N . LEU A 1 239 ? 24.746 5.485 -36.546 1.00 94.75 239 LEU A N 1
ATOM 1977 C CA . LEU A 1 239 ? 23.846 4.990 -35.513 1.00 94.75 239 LEU A CA 1
ATOM 1978 C C . LEU A 1 239 ? 24.610 4.688 -34.221 1.00 94.75 239 LEU A C 1
ATOM 1980 O O . LEU A 1 239 ? 24.215 5.179 -33.166 1.00 94.75 239 LEU A O 1
ATOM 1984 N N . ASP A 1 240 ? 25.715 3.946 -34.300 1.00 92.44 240 ASP A N 1
ATOM 1985 C CA . ASP A 1 240 ? 26.524 3.579 -33.132 1.00 92.44 240 ASP A CA 1
ATOM 1986 C C . ASP A 1 240 ? 27.104 4.816 -32.421 1.00 92.44 240 ASP A C 1
ATOM 1988 O O . ASP A 1 240 ? 26.972 4.980 -31.201 1.00 92.44 240 ASP A O 1
ATOM 1992 N N . LEU A 1 241 ? 27.653 5.765 -33.190 1.00 92.12 241 LEU A N 1
ATOM 1993 C CA . LEU A 1 241 ? 28.136 7.043 -32.658 1.00 92.12 241 LEU A CA 1
ATOM 1994 C C . LEU A 1 241 ? 27.008 7.863 -32.019 1.00 92.12 241 LEU A C 1
ATOM 1996 O O . LEU A 1 241 ? 27.180 8.382 -30.911 1.00 92.12 241 LEU A O 1
ATOM 2000 N N . SER A 1 242 ? 25.864 7.970 -32.698 1.00 94.25 242 SER A N 1
ATOM 2001 C CA . SER A 1 242 ? 24.704 8.731 -32.219 1.00 94.25 242 SER A CA 1
ATOM 2002 C C . SER A 1 242 ? 24.173 8.143 -30.918 1.00 94.25 242 SER A C 1
ATOM 2004 O O . SER A 1 242 ? 24.058 8.861 -29.926 1.00 94.25 242 SER A O 1
ATOM 2006 N N . ILE A 1 243 ? 23.929 6.831 -30.874 1.00 91.31 243 ILE A N 1
ATOM 2007 C CA . ILE A 1 243 ? 23.456 6.133 -29.673 1.00 91.31 243 ILE A CA 1
ATOM 2008 C C . ILE A 1 243 ? 24.451 6.311 -28.524 1.00 91.31 243 ILE A C 1
ATOM 2010 O O . ILE A 1 243 ? 24.046 6.652 -27.413 1.00 91.31 243 ILE A O 1
ATOM 2014 N N . THR A 1 244 ? 25.751 6.139 -28.773 1.00 93.25 244 THR A N 1
ATOM 2015 C CA . THR A 1 244 ? 26.783 6.270 -27.736 1.00 93.25 244 THR A CA 1
ATOM 2016 C C . THR A 1 244 ? 26.783 7.659 -27.098 1.00 93.25 244 THR A C 1
ATOM 2018 O O . THR A 1 244 ? 26.798 7.781 -25.869 1.00 93.25 244 THR A O 1
ATOM 2021 N N . TRP A 1 245 ? 26.759 8.721 -27.904 1.00 93.81 245 TRP A N 1
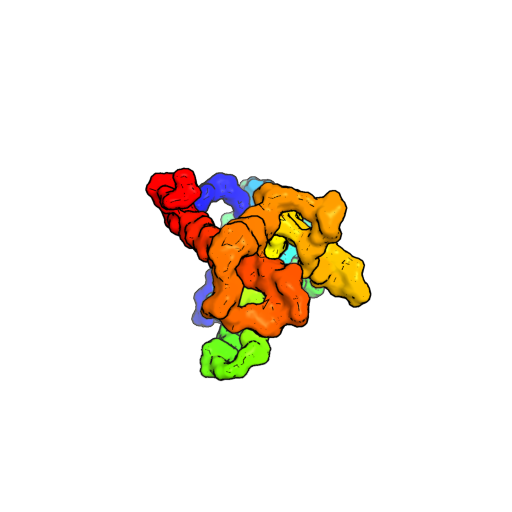ATOM 2022 C CA . TRP A 1 245 ? 26.778 10.090 -27.385 1.00 93.81 245 TRP A CA 1
ATOM 2023 C C . TRP A 1 245 ? 25.467 10.483 -26.718 1.00 93.81 245 TRP A C 1
ATOM 2025 O O . TRP A 1 245 ? 25.485 11.089 -25.646 1.00 93.81 245 TRP A O 1
ATOM 2035 N N . ILE A 1 246 ? 24.338 10.086 -27.296 1.00 92.75 246 ILE A N 1
ATOM 2036 C CA . ILE A 1 246 ? 23.028 10.370 -26.721 1.00 92.75 246 ILE A CA 1
ATOM 2037 C C . ILE A 1 246 ? 22.860 9.653 -25.382 1.00 92.75 246 ILE A C 1
ATOM 2039 O O . ILE A 1 246 ? 22.444 10.281 -24.411 1.00 92.75 246 ILE A O 1
ATOM 2043 N N . ASN A 1 247 ? 23.267 8.386 -25.276 1.00 91.12 247 ASN A N 1
ATOM 2044 C CA . ASN A 1 247 ? 23.233 7.649 -24.012 1.00 91.12 247 ASN A CA 1
ATOM 2045 C C . ASN A 1 247 ? 24.064 8.338 -22.924 1.00 91.12 247 ASN A C 1
ATOM 2047 O O . ASN A 1 247 ? 23.638 8.391 -21.771 1.00 91.12 247 ASN A O 1
ATOM 2051 N N . ARG A 1 248 ? 25.220 8.916 -23.271 1.00 94.44 248 ARG A N 1
ATOM 2052 C CA . ARG A 1 248 ? 26.033 9.696 -22.322 1.00 94.44 248 ARG A CA 1
ATOM 2053 C C . ARG A 1 248 ? 25.316 10.963 -21.859 1.00 94.44 248 ARG A C 1
ATOM 2055 O O . ARG A 1 248 ? 25.323 11.250 -20.666 1.00 94.44 248 ARG A O 1
ATOM 2062 N N . ILE A 1 249 ? 24.675 11.699 -22.768 1.00 91.69 249 ILE A N 1
ATOM 2063 C CA . ILE A 1 249 ? 23.903 12.903 -22.420 1.00 91.69 249 ILE A CA 1
ATOM 2064 C C . ILE A 1 249 ? 22.710 12.537 -21.530 1.00 91.69 249 ILE A C 1
ATOM 2066 O O . ILE A 1 249 ? 22.503 13.167 -20.494 1.00 91.69 249 ILE A O 1
ATOM 2070 N N . LEU A 1 250 ? 21.963 11.487 -21.886 1.00 89.81 250 LEU A N 1
ATOM 2071 C CA . LEU A 1 250 ? 20.845 10.985 -21.085 1.00 89.81 250 LEU A CA 1
ATOM 2072 C C . LEU A 1 250 ? 21.303 10.547 -19.695 1.00 89.81 250 LEU A C 1
ATOM 2074 O O . LEU A 1 250 ? 20.659 10.892 -18.708 1.00 89.81 250 LEU A O 1
ATOM 2078 N N . PHE A 1 251 ? 22.434 9.844 -19.599 1.00 91.88 251 PHE A N 1
ATOM 2079 C CA . PHE A 1 251 ? 23.020 9.460 -18.318 1.00 91.88 251 PHE A CA 1
ATOM 2080 C C . PHE A 1 251 ? 23.331 10.681 -17.452 1.00 91.88 251 PHE A C 1
ATOM 2082 O O . PHE A 1 251 ? 22.924 10.732 -16.292 1.00 91.88 251 PHE A O 1
ATOM 2089 N N . LEU A 1 252 ? 24.006 11.687 -18.014 1.00 94.94 252 LEU A N 1
ATOM 2090 C CA . LEU A 1 252 ? 24.320 12.911 -17.282 1.00 94.94 252 LEU A CA 1
ATOM 2091 C C . LEU A 1 252 ? 23.043 13.647 -16.849 1.00 94.94 252 LEU A C 1
ATOM 2093 O O . LEU A 1 252 ? 22.996 14.178 -15.740 1.00 94.94 252 LEU A O 1
ATOM 2097 N N . LYS A 1 253 ? 21.986 13.639 -17.670 1.00 91.00 253 LYS A N 1
ATOM 2098 C CA . LYS A 1 253 ? 20.724 14.303 -17.324 1.00 91.00 253 LYS A CA 1
ATOM 2099 C C . LYS A 1 253 ? 19.923 13.549 -16.263 1.00 91.00 253 LYS A C 1
ATOM 2101 O O . LYS A 1 253 ? 19.338 14.175 -15.382 1.00 91.00 253 LYS A O 1
ATOM 2106 N N . LEU A 1 254 ? 19.956 12.217 -16.283 1.00 89.75 254 LEU A N 1
ATOM 2107 C CA . LEU A 1 254 ? 19.420 11.389 -15.201 1.00 89.75 254 LEU A CA 1
ATOM 2108 C C . LEU A 1 254 ? 20.183 11.621 -13.892 1.00 89.75 254 LEU A C 1
ATOM 2110 O O . LEU A 1 254 ? 19.555 11.761 -12.843 1.00 89.75 254 LEU A O 1
ATOM 2114 N N . LEU A 1 255 ? 21.515 11.702 -13.950 1.00 93.00 255 LEU A N 1
ATOM 2115 C CA . LEU A 1 255 ? 22.355 11.991 -12.788 1.00 93.00 255 LEU A CA 1
ATOM 2116 C C . LEU A 1 255 ? 22.013 13.356 -12.177 1.00 93.00 255 LEU A C 1
ATOM 2118 O O . LEU A 1 255 ? 21.810 13.450 -10.967 1.00 93.00 255 LEU A O 1
ATOM 2122 N N . GLU A 1 256 ? 21.885 14.391 -13.006 1.00 94.12 256 GLU A N 1
ATOM 2123 C CA . GLU A 1 256 ? 21.447 15.717 -12.566 1.00 94.12 256 GLU A CA 1
ATOM 2124 C C . GLU A 1 256 ? 20.084 15.665 -11.865 1.00 94.12 256 GLU A C 1
ATOM 2126 O O . GLU A 1 256 ? 19.938 16.176 -10.754 1.00 94.12 256 GLU A O 1
ATOM 2131 N N . ALA A 1 257 ? 19.096 14.996 -12.468 1.00 90.56 257 ALA A N 1
ATOM 2132 C CA . ALA A 1 257 ? 17.761 14.876 -11.889 1.00 90.56 257 ALA A CA 1
ATOM 2133 C C . ALA A 1 257 ? 17.785 14.202 -10.505 1.00 90.56 257 ALA A C 1
ATOM 2135 O O . ALA A 1 257 ? 17.065 14.628 -9.598 1.00 90.56 257 ALA A O 1
ATOM 2136 N N . GLN A 1 258 ? 18.632 13.183 -10.312 1.00 91.88 258 GLN A N 1
ATOM 2137 C CA . GLN A 1 258 ? 18.810 12.544 -9.003 1.00 91.88 258 GLN A CA 1
ATOM 2138 C C . GLN A 1 258 ? 19.457 13.486 -7.985 1.00 91.88 258 GLN A C 1
ATOM 2140 O O . GLN A 1 258 ? 18.999 13.552 -6.843 1.00 91.88 258 GLN A O 1
ATOM 2145 N N . ILE A 1 259 ? 20.478 14.245 -8.387 1.00 94.81 259 ILE A N 1
ATOM 2146 C CA . ILE A 1 259 ? 21.152 15.211 -7.510 1.00 94.81 259 ILE A CA 1
ATOM 2147 C C . ILE A 1 259 ? 20.177 16.306 -7.061 1.00 94.81 259 ILE A C 1
ATOM 2149 O O . ILE A 1 259 ? 20.081 16.586 -5.865 1.00 94.81 259 ILE A O 1
ATOM 2153 N N . VAL A 1 260 ? 19.408 16.883 -7.986 1.00 93.69 260 VAL A N 1
ATOM 2154 C CA . VAL A 1 260 ? 18.388 17.899 -7.676 1.00 93.69 260 VAL A CA 1
ATOM 2155 C C . VAL A 1 260 ? 17.321 17.327 -6.741 1.00 93.69 260 VAL A C 1
ATOM 2157 O O . VAL A 1 260 ? 16.940 17.969 -5.761 1.00 93.69 260 VAL A O 1
ATOM 2160 N N . LYS A 1 261 ? 16.869 16.091 -6.988 1.00 90.25 261 LYS A N 1
ATOM 2161 C CA . LYS A 1 261 ? 15.900 15.403 -6.125 1.00 90.25 261 LYS A CA 1
ATOM 2162 C C . LYS A 1 261 ? 16.433 15.200 -4.705 1.00 90.25 261 LYS A C 1
ATOM 2164 O O . LYS A 1 261 ? 15.687 15.417 -3.754 1.00 90.25 261 LYS A O 1
ATOM 2169 N N . TYR A 1 262 ? 17.702 14.819 -4.556 1.00 92.44 262 TYR A N 1
ATOM 2170 C CA . TYR A 1 262 ? 18.345 14.651 -3.248 1.00 92.44 262 TYR A CA 1
ATOM 2171 C C . TYR A 1 262 ? 18.399 15.964 -2.451 1.00 92.44 262 TYR A C 1
ATOM 2173 O O . TYR A 1 262 ? 18.273 15.957 -1.230 1.00 92.44 262 TYR A O 1
ATOM 2181 N N . HIS A 1 263 ? 18.504 17.100 -3.142 1.00 93.50 263 HIS A N 1
ATOM 2182 C CA . HIS A 1 263 ? 18.518 18.438 -2.546 1.00 93.50 263 HIS A CA 1
ATOM 2183 C C . HIS A 1 263 ? 17.134 19.107 -2.544 1.00 93.50 263 HIS A C 1
ATOM 2185 O O . HIS A 1 263 ? 17.025 20.322 -2.710 1.00 93.50 263 HIS A O 1
ATOM 2191 N N . ASN A 1 264 ? 16.062 18.327 -2.365 1.00 92.06 264 ASN A N 1
ATOM 2192 C CA . ASN A 1 264 ? 14.678 18.814 -2.264 1.00 92.06 264 ASN A CA 1
ATOM 2193 C C . ASN A 1 264 ? 14.229 19.701 -3.441 1.00 92.06 264 ASN A C 1
ATOM 2195 O O . ASN A 1 264 ? 13.435 20.624 -3.267 1.00 92.06 264 ASN A O 1
ATOM 2199 N N . GLY A 1 265 ? 14.733 19.432 -4.646 1.00 91.50 265 GLY A N 1
ATOM 2200 C CA . GLY A 1 265 ? 14.377 20.190 -5.842 1.00 91.50 265 GLY A CA 1
ATOM 2201 C C . GLY A 1 265 ? 15.160 21.490 -6.036 1.00 91.50 265 GLY A C 1
ATOM 2202 O O . GLY A 1 265 ? 14.790 22.270 -6.915 1.00 91.50 265 GLY A O 1
ATOM 2203 N N . ASN A 1 266 ? 16.224 21.745 -5.262 1.00 92.94 266 ASN A N 1
ATOM 2204 C CA . ASN A 1 266 ? 17.066 22.921 -5.477 1.00 92.94 266 ASN A CA 1
ATOM 2205 C C . ASN A 1 266 ? 17.784 22.837 -6.842 1.00 92.94 266 ASN A C 1
ATOM 2207 O O . ASN A 1 266 ? 18.588 21.936 -7.086 1.00 92.94 266 ASN A O 1
ATOM 2211 N N . LYS A 1 267 ? 17.489 23.801 -7.723 1.00 92.69 267 LYS A N 1
ATOM 2212 C CA . LYS A 1 267 ? 18.034 23.887 -9.084 1.00 92.69 267 LYS A CA 1
ATOM 2213 C C . LYS A 1 267 ? 19.470 24.402 -9.152 1.00 92.69 267 LYS A C 1
ATOM 2215 O O . LYS A 1 267 ? 20.088 24.225 -10.192 1.00 92.69 267 LYS A O 1
ATOM 2220 N N . ASP A 1 268 ? 20.022 24.949 -8.072 1.00 94.69 268 ASP A N 1
ATOM 2221 C CA . ASP A 1 268 ? 21.433 25.366 -8.014 1.00 94.69 268 ASP A CA 1
ATOM 2222 C C . ASP A 1 268 ? 22.397 24.183 -8.209 1.00 94.69 268 ASP A C 1
ATOM 2224 O O . ASP A 1 268 ? 23.564 24.366 -8.541 1.00 94.69 268 ASP A O 1
ATOM 2228 N N . TYR A 1 269 ? 21.899 22.958 -8.018 1.00 91.19 269 TYR A N 1
ATOM 2229 C CA . TYR A 1 269 ? 22.639 21.721 -8.252 1.00 91.19 269 TYR A CA 1
ATOM 2230 C C . TYR A 1 269 ? 22.456 21.148 -9.670 1.00 91.19 269 TYR A C 1
ATOM 2232 O O . TYR A 1 269 ? 22.955 20.057 -9.953 1.00 91.19 269 TYR A O 1
ATOM 2240 N N . ALA A 1 270 ? 21.736 21.844 -10.557 1.00 93.00 270 ALA A N 1
ATOM 2241 C CA . ALA A 1 270 ? 21.687 21.508 -11.976 1.00 93.00 270 ALA A CA 1
ATOM 2242 C C . ALA A 1 270 ? 22.992 21.933 -12.676 1.00 93.00 270 ALA A C 1
ATOM 2244 O O . ALA A 1 270 ? 23.580 22.956 -12.336 1.00 93.00 270 ALA A O 1
ATOM 2245 N N . PHE A 1 271 ? 23.460 21.143 -13.644 1.00 92.75 271 PHE A N 1
ATOM 2246 C CA . PHE A 1 271 ? 24.750 21.354 -14.327 1.00 92.75 271 PHE A CA 1
ATOM 2247 C C . PHE A 1 271 ? 24.710 21.126 -15.850 1.00 92.75 271 PHE A C 1
ATOM 2249 O O . PHE A 1 271 ? 25.708 21.327 -16.537 1.00 92.75 271 PHE A O 1
ATOM 2256 N N . LEU A 1 272 ? 23.565 20.712 -16.388 1.00 87.00 272 LEU A N 1
ATOM 2257 C CA . LEU A 1 272 ? 23.242 20.581 -17.810 1.00 87.00 272 LEU A CA 1
ATOM 2258 C C . LEU A 1 272 ? 22.094 21.527 -18.207 1.00 87.00 272 LEU A C 1
ATOM 2260 O O . LEU A 1 272 ? 21.323 21.203 -19.113 1.00 87.00 272 LEU A O 1
ATOM 2264 N N . SER A 1 273 ? 21.883 22.605 -17.452 1.00 71.50 273 SER A N 1
ATOM 2265 C CA . SER A 1 273 ? 20.854 23.623 -17.706 1.00 71.50 273 SER A CA 1
ATOM 2266 C C . SER A 1 273 ? 21.308 24.656 -18.723 1.00 71.50 273 SER A C 1
ATOM 2268 O O . SER A 1 273 ? 22.438 25.162 -18.537 1.00 71.50 273 SER A O 1
#

Organism: NCBI:txid433724

Foldseek 3Di:
DPPPDQDAEAEQEDAPVDPQQAADPVGPLHNSNLVQLLVLCCCCPVVVGPQHAWYWYYPPFKIKIFGVVLVCVLQVPPPVLNVVSVCQVVVVDPNVDSVCSSPPRSNVSCVVCVVSGDIDMDGVVVCVVVVPDPDPVSVVVVVVVCVCPDPCNSSVNPPPPPPPPPPVVCVQVVCVLQQWHWDADPNDTDIGHDDPVPGDCNHQLNVQLVVCVVVVVCPPDPQVVQDDDPVSSSNSVSVVVSCVVVVVVVVLVVVQVVQCVVVVNDCVSHDPD

Secondary structure (DSSP, 8-state):
--TTSPP-EEEEE--TT-TTSS--SS---SHHHHHHHHHHHIIIIIS------EEEEE-SSEEEEEEHHHHIIIIIT-HHHHHHHHHHHTT-SS--SHHHHIIIIIHHHHHHHGGG---EEEEGGGGHHHHTS--TTTHHHHHHHHHHTSHHHHTTPPP---TTS--HHHHHHHHHHHTEEEEEETTEEEEEEPPGGG--TTSHHHHHHHHHHHTTGGGGS-GGGG-SSHHHHHHHHHHHHHHHHHHHHHHHHHHHHHHHHHTTT-GGG-S--